Protein AF-A0A3D4DIK5-F1 (afdb_monomer_lite)

Radius of gyration: 25.38 Å; chains: 1; bounding box: 54×28×73 Å

Foldseek 3Di:
DVVVVVLVVLLVVLVVVLVVLCPVVPDDPLVVVLLVVLSVLLSVVLPDQLQPDDRDQDQPHDALSSLLSNLVSVLSVVLNVLLVVLVVLLVPDDLCVLPWQVQPQVVPNVVLVCSLVVSLVSLVVSLVVLVVSLDLVNQLVSLVPDDHPDPSVSSSVSSCSSCVRVSNNVSSVVSSVSSVVSSVSSNVLSVLSVVLSVLCSVVVVQWHDDPRDIDGNDPVSVVVSVVSSCVSVD

pLDDT: mean 88.65, std 13.49, range [33.06, 98.25]

Sequence (234 aa):
MKNKKSIIIMIIIIVLILAVISGIFMYNKFQQQELKQLTEEANKLLQQDLINDEIDNEIKTNKNYAIVEKTIKEYLTNIKNTYLEIEQLNSALDADKVFSASNVEDKAFKNVDNLIEEDKQKGKENLEKCKDMIKEENIIEAINAQKFSSNKEYYIEIYKTIMLSDLMKNQYEKIEQKVEKSKDKLYDNLTIISNTKKYLESNSKYWSTKDGKLFFQDINIMTGYYNLRNELDI

Secondary structure (DSSP, 8-state):
-HHHHHHHHHHHHHHHHHHHHHTTTTT-HHHHHHHHHHHHHHHHHHHS-TTTSPP-----S-HHHHHHHHHHHHHHHHHHHHHHHHHHHHHH--HHHHT-HHHHTTSS-HHHHHHHHHHHHHHHHHHHHHHHHTSHHHHHHHHHTS--SS-HHHHHHHHHHHHTSHHHHHHHHHHHHHHHHHHHHHHHHHHHHHHHHHHHHHTTTSEEEETTEEEESSHHHHHHHHHHHHGGG-

Structure (mmCIF, N/CA/C/O backbone):
data_AF-A0A3D4DIK5-F1
#
_entry.id   AF-A0A3D4DIK5-F1
#
loop_
_atom_site.group_PDB
_atom_site.id
_atom_site.type_symbol
_atom_site.label_atom_id
_atom_site.label_alt_id
_atom_site.label_comp_id
_atom_site.label_asym_id
_atom_site.label_entity_id
_atom_site.label_seq_id
_atom_site.pdbx_PDB_ins_code
_atom_site.Cartn_x
_atom_site.Cartn_y
_atom_site.Cartn_z
_atom_site.occupancy
_atom_site.B_iso_or_equiv
_atom_site.auth_seq_id
_atom_site.auth_comp_id
_atom_site.auth_asym_id
_atom_site.auth_atom_id
_atom_site.pdbx_PDB_model_num
ATOM 1 N N . MET A 1 1 ? 10.641 -15.031 22.351 1.00 35.50 1 MET A N 1
ATOM 2 C CA . MET A 1 1 ? 9.945 -15.195 23.657 1.00 35.50 1 MET A CA 1
ATOM 3 C C . MET A 1 1 ? 9.623 -13.885 24.385 1.00 35.50 1 MET A C 1
ATOM 5 O O . MET A 1 1 ? 8.606 -13.869 25.066 1.00 35.50 1 MET A O 1
ATOM 9 N N . LYS A 1 2 ? 10.411 -12.800 24.242 1.00 33.06 2 LYS A N 1
ATOM 10 C CA . LYS A 1 2 ? 10.110 -11.492 24.869 1.00 33.06 2 LYS A CA 1
ATOM 11 C C . LYS A 1 2 ? 8.778 -10.868 24.393 1.00 33.06 2 LYS A C 1
ATOM 13 O O . LYS A 1 2 ? 8.024 -10.380 25.223 1.00 33.06 2 LYS A O 1
ATOM 18 N N . ASN A 1 3 ? 8.414 -11.026 23.115 1.00 50.50 3 ASN A N 1
ATOM 19 C CA . ASN A 1 3 ? 7.191 -10.411 22.569 1.00 50.50 3 ASN A CA 1
ATOM 20 C C . ASN A 1 3 ? 5.884 -11.047 23.065 1.00 50.50 3 ASN A C 1
ATOM 22 O O . ASN A 1 3 ? 4.965 -10.321 23.412 1.00 50.50 3 ASN A O 1
ATOM 26 N N . LYS A 1 4 ? 5.789 -12.382 23.178 1.00 48.66 4 LYS A N 1
ATOM 27 C CA . LYS A 1 4 ? 4.529 -13.032 23.598 1.00 48.66 4 LYS A CA 1
ATOM 28 C C . LYS A 1 4 ? 4.109 -12.644 25.022 1.00 48.66 4 LYS A C 1
ATOM 30 O O . LYS A 1 4 ? 2.931 -12.420 25.258 1.00 48.66 4 LYS A O 1
ATOM 35 N N . LYS A 1 5 ? 5.060 -12.518 25.959 1.00 43.94 5 LYS A N 1
ATOM 36 C CA . LYS A 1 5 ? 4.762 -12.102 27.343 1.00 43.94 5 LYS A CA 1
ATOM 37 C C . LYS A 1 5 ? 4.382 -10.618 27.440 1.00 43.94 5 LYS A C 1
ATOM 39 O O . LYS A 1 5 ? 3.443 -10.310 28.161 1.00 43.94 5 LYS A O 1
ATOM 44 N N . SER A 1 6 ? 5.039 -9.731 26.684 1.00 48.56 6 SER A N 1
ATOM 45 C CA . SER A 1 6 ? 4.648 -8.311 26.604 1.00 48.56 6 SER A CA 1
ATOM 46 C C . SER A 1 6 ? 3.264 -8.123 25.985 1.00 48.56 6 SER A C 1
ATOM 48 O O . SER A 1 6 ? 2.462 -7.382 26.538 1.00 48.56 6 SER A O 1
ATOM 50 N N . ILE A 1 7 ? 2.954 -8.842 24.900 1.00 53.12 7 ILE A N 1
ATOM 51 C CA . ILE A 1 7 ? 1.633 -8.807 24.252 1.00 53.12 7 ILE A CA 1
ATOM 52 C C . ILE A 1 7 ? 0.542 -9.244 25.241 1.00 53.12 7 ILE A C 1
ATOM 54 O O . ILE A 1 7 ? -0.459 -8.554 25.388 1.00 53.12 7 ILE A O 1
ATOM 58 N N . ILE A 1 8 ? 0.756 -10.338 25.982 1.00 57.50 8 ILE A N 1
ATOM 59 C CA . ILE A 1 8 ? -0.207 -10.826 26.985 1.00 57.50 8 ILE A CA 1
ATOM 60 C C . ILE A 1 8 ? -0.429 -9.799 28.107 1.00 57.50 8 ILE A C 1
ATOM 62 O O . ILE A 1 8 ? -1.572 -9.538 28.471 1.00 57.50 8 ILE A O 1
ATOM 66 N N . ILE A 1 9 ? 0.636 -9.188 28.637 1.00 51.69 9 ILE A N 1
ATOM 67 C CA . ILE A 1 9 ? 0.533 -8.168 29.697 1.00 51.69 9 ILE A CA 1
ATOM 68 C C . ILE A 1 9 ? -0.227 -6.933 29.201 1.00 51.69 9 ILE A C 1
ATOM 70 O O . ILE A 1 9 ? -1.029 -6.366 29.936 1.00 51.69 9 ILE A O 1
ATOM 74 N N . MET A 1 10 ? -0.034 -6.541 27.944 1.00 57.88 10 MET A N 1
ATOM 75 C CA . MET A 1 10 ? -0.694 -5.366 27.384 1.00 57.88 10 MET A CA 1
ATOM 76 C C . MET A 1 10 ? -2.164 -5.605 27.025 1.00 57.88 10 MET A C 1
ATOM 78 O O . MET A 1 10 ? -2.993 -4.724 27.235 1.00 57.88 10 MET A O 1
ATOM 82 N N . ILE A 1 11 ? -2.514 -6.816 26.579 1.00 62.41 11 ILE A N 1
ATOM 83 C CA . ILE A 1 11 ? -3.914 -7.244 26.427 1.00 62.41 11 ILE A CA 1
ATOM 84 C C . ILE A 1 11 ? -4.629 -7.185 27.781 1.00 62.41 11 ILE A C 1
ATOM 86 O O . ILE A 1 11 ? -5.746 -6.682 27.863 1.00 62.41 11 ILE A O 1
ATOM 90 N N . ILE A 1 12 ? -3.975 -7.635 28.857 1.00 63.00 12 ILE A N 1
ATOM 91 C CA . ILE A 1 12 ? -4.517 -7.537 30.221 1.00 63.00 12 ILE A CA 1
ATOM 92 C C . ILE A 1 12 ? -4.769 -6.071 30.606 1.00 63.00 12 ILE A C 1
ATOM 94 O O . ILE A 1 12 ? -5.788 -5.778 31.225 1.00 63.00 12 ILE A O 1
ATOM 98 N N . ILE A 1 13 ? -3.895 -5.144 30.200 1.00 62.06 13 ILE A N 1
ATOM 99 C CA . ILE A 1 13 ? -4.069 -3.705 30.446 1.00 62.06 13 ILE A CA 1
ATOM 100 C C . ILE A 1 13 ? -5.264 -3.144 29.665 1.00 62.06 13 ILE A C 1
ATOM 102 O O . ILE A 1 13 ? -6.086 -2.457 30.260 1.00 62.06 13 ILE A O 1
ATOM 106 N N . ILE A 1 14 ? -5.425 -3.477 28.381 1.00 66.00 14 ILE A N 1
ATOM 107 C CA . ILE A 1 14 ? -6.598 -3.054 27.590 1.00 66.00 14 ILE A CA 1
ATOM 108 C C . ILE A 1 14 ? -7.889 -3.589 28.221 1.00 66.00 14 ILE A C 1
ATOM 110 O O . ILE A 1 14 ? -8.842 -2.838 28.409 1.00 66.00 14 ILE A O 1
ATOM 114 N N . VAL A 1 15 ? -7.905 -4.860 28.630 1.00 64.25 15 VAL A N 1
ATOM 115 C CA . VAL A 1 15 ? -9.047 -5.467 29.330 1.00 64.25 15 VAL A CA 1
ATOM 116 C C . VAL A 1 15 ? -9.328 -4.765 30.665 1.00 64.25 15 VAL A C 1
ATOM 118 O O . VAL A 1 15 ? -10.490 -4.546 30.997 1.00 64.25 15 VAL A O 1
ATOM 121 N N . LEU A 1 16 ? -8.296 -4.363 31.416 1.00 61.00 16 LEU A N 1
ATOM 122 C CA . LEU A 1 16 ? -8.440 -3.599 32.661 1.00 61.00 16 LEU A CA 1
ATOM 123 C C . LEU A 1 16 ? -8.980 -2.181 32.421 1.00 61.00 16 LEU A C 1
ATOM 125 O O . LEU A 1 16 ? -9.853 -1.740 33.162 1.00 61.00 16 LEU A O 1
ATOM 129 N N . ILE A 1 17 ? -8.519 -1.484 31.379 1.00 65.00 17 ILE A N 1
ATOM 130 C CA . ILE A 1 17 ? -9.018 -0.151 31.001 1.00 65.00 17 ILE A CA 1
ATOM 131 C C . ILE A 1 17 ? -10.490 -0.246 30.582 1.00 65.00 17 ILE A C 1
ATOM 133 O O . ILE A 1 17 ? -11.326 0.502 31.086 1.00 65.00 17 ILE A O 1
ATOM 137 N N . LEU A 1 18 ? -10.839 -1.231 29.750 1.00 62.50 18 LEU A N 1
ATOM 138 C CA . LEU A 1 18 ? -12.225 -1.504 29.368 1.00 62.50 18 LEU A CA 1
ATOM 139 C C . LEU A 1 18 ? -13.087 -1.887 30.584 1.00 62.50 18 LEU A C 1
ATOM 141 O O . LEU A 1 18 ? -14.243 -1.470 30.664 1.00 62.50 18 LEU A O 1
ATOM 145 N N . ALA A 1 19 ? -12.529 -2.602 31.568 1.00 60.41 19 ALA A N 1
ATOM 146 C CA . ALA A 1 19 ? -13.211 -2.913 32.823 1.00 60.41 19 ALA A CA 1
ATOM 147 C C . ALA A 1 19 ? -13.489 -1.654 33.669 1.00 60.41 19 ALA A C 1
ATOM 149 O O . ALA A 1 19 ? -14.589 -1.520 34.206 1.00 60.41 19 ALA A O 1
ATOM 150 N N . VAL A 1 20 ? -12.556 -0.698 33.734 1.00 58.97 20 VAL A N 1
ATOM 151 C CA . VAL A 1 20 ? -12.741 0.588 34.436 1.00 58.97 20 VAL A CA 1
ATOM 152 C C . VAL A 1 20 ? -13.784 1.464 33.733 1.00 58.97 20 VAL A C 1
ATOM 154 O O . VAL A 1 20 ? -14.692 1.963 34.398 1.00 58.97 20 VAL A O 1
ATOM 157 N N . ILE A 1 21 ? -13.739 1.572 32.399 1.00 59.28 21 ILE A N 1
ATOM 158 C CA . ILE A 1 21 ? -14.765 2.273 31.600 1.00 59.28 21 ILE A CA 1
ATOM 159 C C . ILE A 1 21 ? -16.143 1.605 31.798 1.00 59.28 21 ILE A C 1
ATOM 161 O O . ILE A 1 21 ? -17.170 2.277 31.901 1.00 59.28 21 ILE A O 1
ATOM 165 N N . SER A 1 22 ? -16.178 0.273 31.928 1.00 52.12 22 SER A N 1
ATOM 166 C CA . SER A 1 22 ? -17.408 -0.488 32.178 1.00 52.12 22 SER A CA 1
ATOM 167 C C . SER A 1 22 ? -17.942 -0.392 33.614 1.00 52.12 22 SER A C 1
ATOM 169 O O . SER A 1 22 ? -19.122 -0.673 33.824 1.00 52.12 22 SER A O 1
ATOM 171 N N . GLY A 1 23 ? -17.134 0.042 34.592 1.00 52.38 23 GLY A N 1
ATOM 172 C CA . GLY A 1 23 ? -17.513 0.142 36.010 1.00 52.38 23 GLY A CA 1
ATOM 173 C C . GLY A 1 23 ? -18.690 1.085 36.283 1.00 52.38 23 GLY A C 1
ATOM 174 O O . GLY A 1 23 ? -19.400 0.913 37.269 1.00 52.38 23 GLY A O 1
ATOM 175 N N . ILE A 1 24 ? -18.957 2.023 35.370 1.00 54.19 24 ILE A N 1
ATOM 176 C CA . ILE A 1 24 ? -20.097 2.952 35.433 1.00 54.19 24 ILE A CA 1
ATOM 177 C C . ILE A 1 24 ? -21.362 2.358 34.768 1.00 54.19 24 ILE A C 1
ATOM 179 O O . ILE A 1 24 ? -22.476 2.760 35.092 1.00 54.19 24 ILE A O 1
ATOM 183 N N . PHE A 1 25 ? -21.227 1.362 33.880 1.00 52.75 25 PHE A N 1
ATOM 184 C CA . PHE A 1 25 ? -22.320 0.801 33.059 1.00 52.75 25 PHE A CA 1
ATOM 185 C C . PHE A 1 25 ? -22.724 -0.641 33.429 1.00 52.75 25 PHE A C 1
ATOM 187 O O . PHE A 1 25 ? -23.558 -1.265 32.761 1.00 52.75 25 PHE A O 1
ATOM 194 N N . MET A 1 26 ? -22.127 -1.187 34.492 1.00 51.00 26 MET A N 1
ATOM 195 C CA . MET A 1 26 ? -22.170 -2.602 34.860 1.00 51.00 26 MET A CA 1
ATOM 196 C C . MET A 1 26 ? -23.505 -3.019 35.511 1.00 51.00 26 MET A C 1
ATOM 198 O O . MET A 1 26 ? -23.559 -3.343 36.692 1.00 51.00 26 MET A O 1
ATOM 202 N N . TYR A 1 27 ? -24.596 -3.037 34.739 1.00 55.41 27 TYR A N 1
ATOM 203 C CA . TYR A 1 27 ? -25.872 -3.628 35.183 1.00 55.41 27 TYR A CA 1
ATOM 204 C C . TYR A 1 27 ? -26.526 -4.589 34.173 1.00 55.41 27 TYR A C 1
ATOM 206 O O . TYR A 1 27 ? -27.503 -5.249 34.518 1.00 55.41 27 TYR A O 1
ATOM 214 N N . ASN A 1 28 ? -26.013 -4.723 32.937 1.00 68.25 28 ASN A N 1
ATOM 215 C CA . ASN A 1 28 ? -26.664 -5.535 31.898 1.00 68.25 28 ASN A CA 1
ATOM 216 C C . ASN A 1 28 ? -25.726 -6.574 31.248 1.00 68.25 28 ASN A C 1
ATOM 218 O O . ASN A 1 28 ? -24.744 -6.221 30.595 1.00 68.25 28 ASN A O 1
ATOM 222 N N . LYS A 1 29 ? -26.089 -7.860 31.366 1.00 78.31 29 LYS A N 1
ATOM 223 C CA . LYS A 1 29 ? -25.385 -9.028 30.800 1.00 78.31 29 LYS A CA 1
ATOM 224 C C . LYS A 1 29 ? -25.116 -8.908 29.293 1.00 78.31 29 LYS A C 1
ATOM 226 O O . LYS A 1 29 ? -24.071 -9.351 28.831 1.00 78.31 29 LYS A O 1
ATOM 231 N N . PHE A 1 30 ? -26.023 -8.274 28.544 1.00 81.94 30 PHE A N 1
ATOM 232 C CA . PHE A 1 30 ? -25.852 -8.044 27.104 1.00 81.94 30 PHE A CA 1
ATOM 233 C C . PHE A 1 30 ? -24.616 -7.183 26.802 1.00 81.94 30 PHE A C 1
ATOM 235 O O . PHE A 1 30 ? -23.798 -7.547 25.968 1.00 81.94 30 PHE A O 1
ATOM 242 N N . GLN A 1 31 ? -24.441 -6.073 27.526 1.00 79.69 31 GLN A N 1
ATOM 243 C CA . GLN A 1 31 ? -23.324 -5.143 27.308 1.00 79.69 31 GLN A CA 1
ATOM 244 C C . GLN A 1 31 ? -21.970 -5.822 27.556 1.00 79.69 31 GLN A C 1
ATOM 246 O O . GLN A 1 31 ? -21.024 -5.616 26.806 1.00 79.69 31 GLN A O 1
ATOM 251 N N . GLN A 1 32 ? -21.894 -6.691 28.567 1.00 79.31 32 GLN A N 1
ATOM 252 C CA . GLN A 1 32 ? -20.681 -7.457 28.858 1.00 79.31 32 GLN A CA 1
ATOM 253 C C . GLN A 1 32 ? -20.337 -8.459 27.751 1.00 79.31 32 GLN A C 1
ATOM 255 O O . GLN A 1 32 ? -19.164 -8.629 27.427 1.00 79.31 32 GLN A O 1
ATOM 260 N N . GLN A 1 33 ? -21.343 -9.129 27.180 1.00 87.25 33 GLN A N 1
ATOM 261 C CA . GLN A 1 33 ? -21.132 -10.082 26.088 1.00 87.25 33 GLN A CA 1
ATOM 262 C C . GLN A 1 33 ? -20.628 -9.380 24.825 1.00 87.25 33 GLN A C 1
ATOM 264 O O . GLN A 1 33 ? -19.630 -9.814 24.260 1.00 87.25 33 GLN A O 1
ATOM 269 N N . GLU A 1 34 ? -21.254 -8.266 24.444 1.00 90.94 34 GLU A N 1
ATOM 270 C CA . GLU A 1 34 ? -20.848 -7.477 23.275 1.00 90.94 34 GLU A CA 1
ATOM 271 C C . GLU A 1 34 ? -19.442 -6.885 23.432 1.00 90.94 34 GLU A C 1
ATOM 273 O O . GLU A 1 34 ? -18.624 -6.977 22.520 1.00 90.94 34 GLU A O 1
ATOM 278 N N . LEU A 1 35 ? -19.110 -6.348 24.613 1.00 86.12 35 LEU A N 1
ATOM 279 C CA . LEU A 1 35 ? -17.769 -5.832 24.889 1.00 86.12 35 LEU A CA 1
ATOM 280 C C . LEU A 1 35 ? -16.708 -6.937 24.822 1.00 86.12 35 LEU A C 1
ATOM 282 O O . LEU A 1 35 ? -15.628 -6.731 24.264 1.00 86.12 35 LEU A O 1
ATOM 286 N N . LYS A 1 36 ? -17.006 -8.118 25.377 1.00 86.50 36 LYS A N 1
ATOM 287 C CA . LYS A 1 36 ? -16.113 -9.278 25.296 1.00 86.50 36 LYS A CA 1
ATOM 288 C C . LYS A 1 36 ? -15.882 -9.680 23.839 1.00 86.50 36 LYS A C 1
ATOM 290 O O . LYS A 1 36 ? -14.736 -9.877 23.449 1.00 86.50 36 LYS A O 1
ATOM 295 N N . GLN A 1 37 ? -16.945 -9.755 23.046 1.00 92.75 37 GLN A N 1
ATOM 296 C CA . GLN A 1 37 ? -16.863 -10.130 21.639 1.00 92.75 37 GLN A CA 1
ATOM 297 C C . GLN A 1 37 ? -16.082 -9.098 20.814 1.00 92.75 37 GLN A C 1
ATOM 299 O O . GLN A 1 37 ? -15.184 -9.476 20.067 1.00 92.75 37 GLN A O 1
ATOM 304 N N . LEU A 1 38 ? -16.323 -7.800 21.027 1.00 92.81 38 LEU A N 1
ATOM 305 C CA . LEU A 1 38 ? -15.531 -6.731 20.411 1.00 92.81 38 LEU A CA 1
ATOM 306 C C . LEU A 1 38 ? -14.047 -6.845 20.778 1.00 92.81 38 LEU A C 1
ATOM 308 O O . LEU A 1 38 ? -13.177 -6.665 19.933 1.00 92.81 38 LEU A O 1
ATOM 312 N N . THR A 1 39 ? -13.755 -7.156 22.041 1.00 87.25 39 THR A N 1
ATOM 313 C CA . THR A 1 39 ? -12.380 -7.329 22.524 1.00 87.25 39 THR A CA 1
ATOM 314 C C . THR A 1 39 ? -11.705 -8.536 21.870 1.00 87.25 39 THR A C 1
ATOM 316 O O . THR A 1 39 ? -10.524 -8.474 21.537 1.00 87.25 39 THR A O 1
ATOM 319 N N . GLU A 1 40 ? -12.428 -9.639 21.667 1.00 90.44 40 GLU A N 1
ATOM 320 C CA . GLU A 1 40 ? -11.922 -10.815 20.951 1.00 90.44 40 GLU A CA 1
ATOM 321 C C . GLU A 1 40 ? -11.605 -10.489 19.487 1.00 90.44 40 GLU A C 1
ATOM 323 O O . GLU A 1 40 ? -10.511 -10.816 19.026 1.00 90.44 40 GLU A O 1
ATOM 328 N N . GLU A 1 41 ? -12.497 -9.784 18.786 1.00 93.69 41 GLU A N 1
ATOM 329 C CA . GLU A 1 41 ? -12.260 -9.333 17.408 1.00 93.69 41 GLU A CA 1
ATOM 330 C C . GLU A 1 41 ? -11.076 -8.360 17.324 1.00 93.69 41 GLU A C 1
ATOM 332 O O . GLU A 1 41 ? -10.157 -8.571 16.535 1.00 93.69 41 GLU A O 1
ATOM 337 N N . ALA A 1 42 ? -11.018 -7.355 18.200 1.00 92.19 42 ALA A N 1
ATOM 338 C CA . ALA A 1 42 ? -9.897 -6.422 18.266 1.00 92.19 42 ALA A CA 1
ATOM 339 C C . ALA A 1 42 ? -8.562 -7.137 18.532 1.00 92.19 42 ALA A C 1
ATOM 341 O O . ALA A 1 42 ? -7.553 -6.827 17.904 1.00 92.19 42 ALA A O 1
ATOM 342 N N . ASN A 1 43 ? -8.545 -8.138 19.416 1.00 86.69 43 ASN A N 1
ATOM 343 C CA . ASN A 1 43 ? -7.337 -8.911 19.700 1.00 86.69 43 ASN A CA 1
ATOM 344 C C . ASN A 1 43 ? -6.854 -9.729 18.499 1.00 86.69 43 ASN A C 1
ATOM 346 O O . ASN A 1 43 ? -5.642 -9.854 18.324 1.00 86.69 43 ASN A O 1
ATOM 350 N N . LYS A 1 44 ? -7.761 -10.266 17.672 1.00 91.88 44 LYS A N 1
ATOM 351 C CA . LYS A 1 44 ? -7.377 -10.914 16.407 1.00 91.88 44 LYS A CA 1
ATOM 352 C C . LYS A 1 44 ? -6.687 -9.905 15.490 1.00 91.88 44 LYS A C 1
ATOM 354 O O . LYS A 1 44 ? -5.581 -10.172 15.029 1.00 91.88 44 LYS A O 1
ATOM 359 N N . LEU A 1 45 ? -7.279 -8.718 15.330 1.00 92.12 45 LEU A N 1
ATOM 360 C CA . LEU A 1 45 ? -6.722 -7.648 14.494 1.00 92.12 45 LEU A CA 1
ATOM 361 C C . LEU A 1 45 ? -5.354 -7.151 14.993 1.00 92.12 45 LEU A C 1
ATOM 363 O O . LEU A 1 45 ? -4.473 -6.857 14.195 1.00 92.12 45 LEU A O 1
ATOM 367 N N . LEU A 1 46 ? -5.141 -7.080 16.308 1.00 87.81 46 LEU A N 1
ATOM 368 C CA . LEU A 1 46 ? -3.856 -6.667 16.887 1.00 87.81 46 LEU A CA 1
ATOM 369 C C . LEU A 1 46 ? -2.743 -7.709 16.684 1.00 87.81 46 LEU A C 1
ATOM 371 O O . LEU A 1 46 ? -1.562 -7.354 16.656 1.00 87.81 46 LEU A O 1
ATOM 375 N N . GLN A 1 47 ? -3.107 -8.991 16.595 1.00 86.25 47 GLN A N 1
ATOM 376 C CA . GLN A 1 47 ? -2.166 -10.110 16.485 1.00 86.25 47 GLN A CA 1
ATOM 377 C C . GLN A 1 47 ? -1.863 -10.519 15.043 1.00 86.25 47 GLN A C 1
ATOM 379 O O . GLN A 1 47 ? -0.820 -11.136 14.819 1.00 86.25 47 GLN A O 1
ATOM 384 N N . GLN A 1 48 ? -2.749 -10.201 14.099 1.00 89.69 48 GLN A N 1
ATOM 385 C CA . GLN A 1 48 ? -2.567 -10.527 12.687 1.00 89.69 48 GLN A CA 1
ATOM 386 C C . GLN A 1 48 ? -1.458 -9.686 12.042 1.00 89.69 48 GLN A C 1
ATOM 388 O O . GLN A 1 48 ? -1.086 -8.608 12.528 1.00 89.69 48 GLN A O 1
ATOM 393 N N . ASP A 1 49 ? -0.932 -10.178 10.926 1.00 89.31 49 ASP A N 1
ATOM 394 C CA . ASP A 1 49 ? -0.098 -9.388 10.034 1.00 89.31 49 ASP A CA 1
ATOM 395 C C . ASP A 1 49 ? -1.012 -8.586 9.101 1.00 89.31 49 ASP A C 1
ATOM 397 O O . ASP A 1 49 ? -1.465 -9.092 8.080 1.00 89.31 49 ASP A O 1
ATOM 401 N N . LEU A 1 50 ? -1.298 -7.324 9.449 1.00 88.62 50 LEU A N 1
ATOM 402 C CA . LEU A 1 50 ? -2.229 -6.473 8.689 1.00 88.62 50 LEU A CA 1
ATOM 403 C C . LEU A 1 50 ? -1.868 -6.319 7.206 1.00 88.62 50 LEU A C 1
ATOM 405 O O . LEU A 1 50 ? -2.736 -5.987 6.401 1.00 88.62 50 LEU A O 1
ATOM 409 N N . ILE A 1 51 ? -0.605 -6.539 6.838 1.00 86.19 51 ILE A N 1
ATOM 410 C CA . ILE A 1 51 ? -0.151 -6.441 5.453 1.00 86.19 51 ILE A CA 1
ATOM 411 C C . ILE A 1 51 ? -0.508 -7.706 4.672 1.00 86.19 51 ILE A C 1
ATOM 413 O O . ILE A 1 51 ? -1.042 -7.617 3.567 1.00 86.19 51 ILE A O 1
ATOM 417 N N . ASN A 1 52 ? -0.227 -8.875 5.244 1.00 87.19 52 ASN A N 1
ATOM 418 C CA . ASN A 1 52 ? -0.315 -10.146 4.525 1.00 87.19 52 ASN A CA 1
ATOM 419 C C . ASN A 1 52 ? -1.649 -10.870 4.741 1.00 87.19 52 ASN A C 1
ATOM 421 O O . ASN A 1 52 ? -2.143 -11.525 3.826 1.00 87.19 52 ASN A O 1
ATOM 425 N N . ASP A 1 53 ? -2.260 -10.716 5.913 1.00 91.38 53 ASP A N 1
ATOM 426 C CA . ASP A 1 53 ? -3.476 -11.431 6.289 1.00 91.38 53 ASP A CA 1
ATOM 427 C C . ASP A 1 53 ? -4.727 -10.679 5.815 1.00 91.38 53 ASP A C 1
ATOM 429 O O . ASP A 1 53 ? -4.786 -9.444 5.817 1.00 91.38 53 ASP A O 1
ATOM 433 N N . GLU A 1 54 ? -5.753 -11.411 5.383 1.00 90.25 54 GLU A N 1
ATOM 434 C CA . GLU A 1 54 ? -7.060 -10.834 5.062 1.00 90.25 54 GLU A CA 1
ATOM 435 C C . GLU A 1 54 ? -7.782 -10.397 6.344 1.00 90.25 54 GLU A C 1
ATOM 437 O O . GLU A 1 54 ? -7.849 -11.141 7.321 1.00 90.25 54 GLU A O 1
ATOM 442 N N . ILE A 1 55 ? -8.336 -9.182 6.335 1.00 92.50 55 ILE A N 1
ATOM 443 C CA . ILE A 1 55 ? -9.160 -8.686 7.437 1.00 92.50 55 ILE A CA 1
ATOM 444 C C . ILE A 1 55 ? -10.573 -9.240 7.244 1.00 92.50 55 ILE A C 1
ATOM 446 O O . ILE A 1 55 ? -11.231 -8.917 6.256 1.00 92.50 55 ILE A O 1
ATOM 450 N N . ASP A 1 56 ? -11.043 -10.056 8.191 1.00 92.19 56 ASP A N 1
ATOM 451 C CA . ASP A 1 56 ? -12.429 -10.538 8.202 1.00 92.19 56 ASP A CA 1
ATOM 452 C C . ASP A 1 56 ? -13.398 -9.351 8.301 1.00 92.19 56 ASP A C 1
ATOM 454 O O . ASP A 1 56 ? -13.425 -8.635 9.305 1.00 92.19 56 ASP A O 1
ATOM 458 N N . ASN A 1 57 ? -14.203 -9.159 7.257 1.00 90.00 57 ASN A N 1
ATOM 459 C CA . ASN A 1 57 ? -15.168 -8.068 7.150 1.00 90.00 57 ASN A CA 1
ATOM 460 C C . ASN A 1 57 ? -16.523 -8.384 7.801 1.00 90.00 57 ASN A C 1
ATOM 462 O O . ASN A 1 57 ? -17.386 -7.507 7.872 1.00 90.00 57 ASN A O 1
ATOM 466 N N . GLU A 1 58 ? -16.747 -9.613 8.272 1.00 96.12 58 GLU A N 1
ATOM 467 C CA . GLU A 1 58 ? -17.982 -9.957 8.969 1.00 96.12 58 GLU A CA 1
ATOM 468 C C . GLU A 1 58 ? -18.041 -9.244 10.327 1.00 96.12 58 GLU A C 1
ATOM 470 O O . GLU A 1 58 ? -17.109 -9.329 11.126 1.00 96.12 58 GLU A O 1
ATOM 475 N N . ILE A 1 59 ? -19.148 -8.548 10.603 1.00 97.69 59 ILE A N 1
ATOM 476 C CA . ILE A 1 59 ? -19.361 -7.849 11.875 1.00 97.69 59 ILE A CA 1
ATOM 477 C C . ILE A 1 59 ? -20.004 -8.806 12.872 1.00 97.69 59 ILE A C 1
ATOM 479 O O . ILE A 1 59 ? -21.114 -9.291 12.652 1.00 97.69 59 ILE A O 1
ATOM 483 N N . LYS A 1 60 ? -19.292 -9.089 13.962 1.00 96.50 60 LYS A N 1
ATOM 484 C CA . LYS A 1 60 ? -19.677 -10.110 14.943 1.00 96.50 60 LYS A CA 1
ATOM 485 C C . LYS A 1 60 ? -20.505 -9.538 16.095 1.00 96.50 60 LYS A C 1
ATOM 487 O O . LYS A 1 60 ? -21.291 -10.266 16.699 1.00 96.50 60 LYS A O 1
ATOM 492 N N . THR A 1 61 ? -20.327 -8.259 16.400 1.00 95.06 61 THR A N 1
ATOM 493 C CA . THR A 1 61 ? -21.037 -7.536 17.463 1.00 95.06 61 THR A CA 1
ATOM 494 C C . THR A 1 61 ? -22.332 -6.888 16.968 1.00 95.06 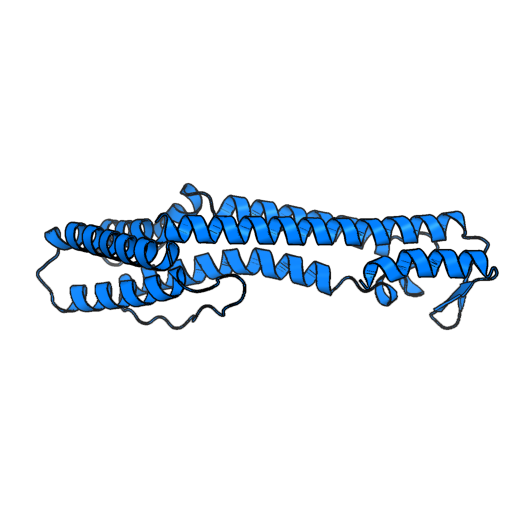61 THR A C 1
ATOM 496 O O . THR A 1 61 ? -22.626 -6.837 15.774 1.00 95.06 61 THR A O 1
ATOM 499 N N . ASN A 1 62 ? -23.139 -6.374 17.897 1.00 94.44 62 ASN A N 1
ATOM 500 C CA . ASN A 1 62 ? -24.458 -5.805 17.644 1.00 94.44 62 ASN A CA 1
ATOM 501 C C . ASN A 1 62 ? -24.576 -4.347 18.118 1.00 94.44 62 ASN A C 1
ATOM 503 O O . ASN A 1 62 ? -23.846 -3.857 18.985 1.00 94.44 62 ASN A O 1
ATOM 507 N N . LYS A 1 63 ? -25.593 -3.647 17.597 1.00 94.38 63 LYS A N 1
ATOM 508 C CA . LYS A 1 63 ? -25.941 -2.261 17.970 1.00 94.38 63 LYS A CA 1
ATOM 509 C C . LYS A 1 63 ? -24.729 -1.322 17.840 1.00 94.38 63 LYS A C 1
ATOM 511 O O . LYS A 1 63 ? -24.034 -1.344 16.835 1.00 94.38 63 LYS A O 1
ATOM 516 N N . ASN A 1 64 ? -24.474 -0.485 18.842 1.00 95.12 64 ASN A N 1
ATOM 517 C CA . ASN A 1 64 ? -23.383 0.483 18.815 1.00 95.12 64 ASN A CA 1
ATOM 518 C C . ASN A 1 64 ? -21.988 -0.171 18.881 1.00 95.12 64 ASN A C 1
ATOM 520 O O . ASN A 1 64 ? -21.036 0.449 18.419 1.00 95.12 64 ASN A O 1
ATOM 524 N N . TYR A 1 65 ? -21.851 -1.414 19.368 1.00 94.56 65 TYR A N 1
ATOM 525 C CA . TYR A 1 65 ? -20.582 -2.153 19.270 1.00 94.56 65 TYR A CA 1
ATOM 526 C C . TYR A 1 65 ? -20.271 -2.539 17.823 1.00 94.56 65 TYR A C 1
ATOM 528 O O . TYR A 1 65 ? -19.129 -2.387 17.405 1.00 94.56 65 TYR A O 1
ATOM 536 N N . ALA A 1 66 ? -21.294 -2.902 17.039 1.00 97.38 66 ALA A N 1
ATOM 537 C CA . ALA A 1 66 ? -21.152 -3.180 15.607 1.00 97.38 66 ALA A CA 1
ATOM 538 C C . ALA A 1 66 ? -20.586 -1.976 14.845 1.00 97.38 66 ALA A C 1
ATOM 540 O O . ALA A 1 66 ? -19.783 -2.134 13.932 1.00 97.38 66 ALA A O 1
ATOM 541 N N . ILE A 1 67 ? -20.977 -0.762 15.246 1.00 98.12 67 ILE A N 1
ATOM 542 C CA . ILE A 1 67 ? -20.451 0.484 14.676 1.00 98.12 67 ILE A CA 1
ATOM 543 C C . ILE A 1 67 ? -18.959 0.620 14.991 1.00 98.12 67 ILE A C 1
ATOM 545 O O . ILE A 1 67 ? -18.179 0.929 14.094 1.00 98.12 67 ILE A O 1
ATOM 549 N N . VAL A 1 68 ? -18.551 0.357 16.237 1.00 97.81 68 VAL A N 1
ATOM 550 C CA . VAL A 1 68 ? -17.137 0.395 16.641 1.00 97.81 68 VAL A CA 1
ATOM 551 C C . VAL A 1 68 ? -16.324 -0.653 15.880 1.00 97.81 68 VAL A C 1
ATOM 553 O O . VAL A 1 68 ? -15.320 -0.302 15.268 1.00 97.81 68 VAL A O 1
ATOM 556 N N . GLU A 1 69 ? -16.773 -1.910 15.865 1.00 98.06 69 GLU A N 1
ATOM 557 C CA . GLU A 1 69 ? -16.099 -3.009 15.163 1.00 98.06 69 GLU A CA 1
ATOM 558 C C . GLU A 1 69 ? -15.934 -2.707 13.673 1.00 98.06 69 GLU A C 1
ATOM 560 O O . GLU A 1 69 ? -14.832 -2.812 13.133 1.00 98.06 69 GLU A O 1
ATOM 565 N N . LYS A 1 70 ? -17.020 -2.272 13.025 1.00 98.12 70 LYS A N 1
ATOM 566 C CA . LYS A 1 70 ? -17.021 -1.893 11.615 1.00 98.12 70 LYS A CA 1
ATOM 567 C C . LYS A 1 70 ? -16.035 -0.763 11.346 1.00 98.12 70 LYS A C 1
ATOM 569 O O . LYS A 1 70 ? -15.234 -0.876 10.426 1.00 98.12 70 LYS A O 1
ATOM 574 N N . THR A 1 71 ? -16.051 0.283 12.172 1.00 98.25 71 THR A N 1
ATOM 575 C CA . THR A 1 71 ? -15.145 1.428 12.007 1.00 98.25 71 THR A CA 1
ATOM 576 C C . THR A 1 71 ? -13.687 0.987 12.118 1.00 98.25 71 THR A C 1
ATOM 578 O O . THR A 1 71 ? -12.879 1.383 11.290 1.00 98.25 71 THR A O 1
ATOM 581 N N . ILE A 1 72 ? -13.348 0.121 13.082 1.00 97.75 72 ILE A N 1
ATOM 582 C CA . IL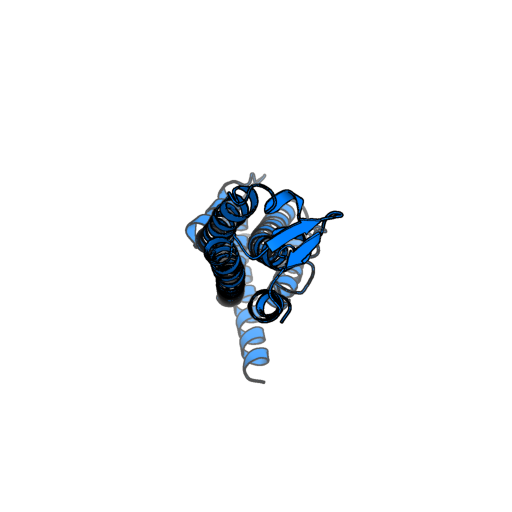E A 1 72 ? -11.993 -0.440 13.219 1.00 97.75 72 ILE A CA 1
ATOM 583 C C . ILE A 1 72 ? -11.601 -1.211 11.951 1.00 97.75 72 ILE A C 1
ATOM 585 O O . ILE A 1 72 ? -10.556 -0.937 11.362 1.00 97.75 72 ILE A O 1
ATOM 589 N N . LYS A 1 73 ? -12.437 -2.163 11.518 1.00 97.56 73 LYS A N 1
ATOM 590 C CA . LYS A 1 73 ? -12.154 -3.033 10.364 1.00 97.56 73 LYS A CA 1
ATOM 591 C C . LYS A 1 73 ? -12.005 -2.235 9.068 1.00 97.56 73 LYS A C 1
ATOM 593 O O . LYS A 1 73 ? -11.032 -2.433 8.340 1.00 97.56 73 LYS A O 1
ATOM 598 N N . GLU A 1 74 ? -12.910 -1.295 8.808 1.00 97.19 74 GLU A N 1
ATOM 599 C CA . GLU A 1 74 ? -12.849 -0.418 7.634 1.00 97.19 74 GLU A CA 1
ATOM 600 C C . GLU A 1 74 ? -11.608 0.479 7.667 1.00 97.19 74 GLU A C 1
ATOM 602 O O . GLU A 1 74 ? -10.922 0.611 6.654 1.00 97.19 74 GLU A O 1
ATOM 607 N N . TYR A 1 75 ? -11.266 1.050 8.826 1.00 97.00 75 TYR A N 1
ATOM 608 C CA . TYR A 1 75 ? -10.100 1.924 8.947 1.00 97.00 75 TYR A CA 1
ATOM 609 C C . TYR A 1 75 ? -8.792 1.180 8.664 1.00 97.00 75 TYR A C 1
ATOM 611 O O . TYR A 1 75 ? -7.987 1.627 7.847 1.00 97.00 75 TYR A O 1
ATOM 619 N N . LEU A 1 76 ? -8.605 0.006 9.277 1.00 95.81 76 LEU A N 1
ATOM 620 C CA . LEU A 1 76 ? -7.423 -0.830 9.046 1.00 95.81 76 LEU A CA 1
ATOM 621 C C . LEU A 1 76 ? -7.347 -1.326 7.597 1.00 95.81 76 LEU A C 1
ATOM 623 O O . LEU A 1 76 ? -6.264 -1.344 7.014 1.00 95.81 76 LEU A O 1
ATOM 627 N N . THR A 1 77 ? -8.488 -1.672 6.995 1.00 94.94 77 THR A N 1
ATOM 628 C CA . THR A 1 77 ? -8.561 -2.067 5.580 1.00 94.94 77 THR A CA 1
ATOM 629 C C . THR A 1 77 ? -8.140 -0.924 4.665 1.00 94.94 77 THR A C 1
ATOM 631 O O . THR A 1 77 ? -7.352 -1.127 3.746 1.00 94.94 77 THR A O 1
ATOM 634 N N . ASN A 1 78 ? -8.597 0.298 4.937 1.00 94.62 78 ASN A N 1
ATOM 635 C CA . ASN A 1 78 ? -8.224 1.462 4.142 1.00 94.62 78 ASN A CA 1
ATOM 636 C C . ASN A 1 78 ? -6.723 1.766 4.240 1.00 94.62 78 ASN A C 1
ATOM 638 O O . ASN A 1 78 ? -6.108 2.063 3.218 1.00 94.62 78 ASN A O 1
ATOM 642 N N . ILE A 1 79 ? -6.118 1.632 5.428 1.00 93.69 79 ILE A N 1
ATOM 643 C CA . ILE A 1 79 ? -4.663 1.774 5.587 1.00 93.69 79 ILE A CA 1
ATOM 644 C C . ILE A 1 79 ? -3.952 0.689 4.770 1.00 93.69 79 ILE A C 1
ATOM 646 O O . ILE A 1 79 ? -3.072 1.004 3.970 1.00 93.69 79 ILE A O 1
ATOM 650 N N . LYS A 1 80 ? -4.365 -0.579 4.906 1.00 93.31 80 LYS A N 1
ATOM 651 C CA . LYS A 1 80 ? -3.798 -1.702 4.143 1.00 93.31 80 LYS A CA 1
ATOM 652 C C . LYS A 1 80 ? -3.873 -1.463 2.631 1.00 93.31 80 LYS A C 1
ATOM 654 O O . LYS A 1 80 ? -2.911 -1.738 1.918 1.00 93.31 80 LYS A O 1
ATOM 659 N N . ASN A 1 81 ? -4.986 -0.924 2.141 1.00 92.50 81 ASN A N 1
ATOM 660 C CA . ASN A 1 81 ? -5.178 -0.668 0.717 1.00 92.50 81 ASN A CA 1
ATOM 661 C C . ASN A 1 81 ? -4.166 0.340 0.157 1.00 92.50 81 ASN A C 1
ATOM 663 O O . ASN A 1 81 ? -3.718 0.149 -0.967 1.00 92.50 81 ASN A O 1
ATOM 667 N N . THR A 1 82 ? -3.712 1.331 0.938 1.00 92.38 82 THR A N 1
ATOM 668 C CA . THR A 1 82 ? -2.650 2.252 0.477 1.00 92.38 82 THR A CA 1
ATOM 669 C C . THR A 1 82 ? -1.344 1.523 0.143 1.00 92.38 82 THR A C 1
ATOM 671 O O . THR A 1 82 ? -0.679 1.867 -0.830 1.00 92.38 82 THR A O 1
ATOM 674 N N . TYR A 1 83 ? -1.001 0.470 0.894 1.00 92.19 83 TYR A N 1
ATOM 675 C CA . TYR A 1 83 ? 0.142 -0.392 0.587 1.00 92.19 83 TYR A CA 1
ATOM 676 C C . TYR A 1 83 ? -0.097 -1.221 -0.680 1.00 92.19 83 TYR A C 1
ATOM 678 O O . TYR A 1 83 ? 0.753 -1.247 -1.570 1.00 92.19 83 TYR A O 1
ATOM 686 N N . LEU A 1 84 ? -1.265 -1.866 -0.783 1.00 92.94 84 LEU A N 1
ATOM 687 C CA . LEU A 1 84 ? -1.607 -2.709 -1.932 1.00 92.94 84 LEU A CA 1
ATOM 688 C C . LEU A 1 84 ? -1.644 -1.924 -3.247 1.00 92.94 84 LEU A C 1
ATOM 690 O O . LEU A 1 84 ? -1.233 -2.452 -4.274 1.00 92.94 84 LEU A O 1
ATOM 694 N N . GLU A 1 85 ? -2.091 -0.669 -3.222 1.00 94.38 85 GLU A N 1
ATOM 695 C CA . GLU A 1 85 ? -2.079 0.204 -4.396 1.00 94.38 85 GLU A CA 1
ATOM 696 C C . GLU A 1 85 ? -0.646 0.453 -4.905 1.00 94.38 85 GLU A C 1
ATOM 698 O O . GLU A 1 85 ? -0.409 0.372 -6.108 1.00 94.38 85 GLU A O 1
ATOM 703 N N . ILE A 1 86 ? 0.340 0.679 -4.023 1.00 94.69 86 ILE A N 1
ATOM 704 C CA . ILE A 1 86 ? 1.745 0.852 -4.447 1.00 94.69 86 ILE A CA 1
ATOM 705 C C . ILE A 1 86 ? 2.343 -0.468 -4.958 1.00 94.69 86 ILE A C 1
ATOM 707 O O . ILE A 1 86 ? 3.055 -0.475 -5.963 1.00 94.69 86 ILE A O 1
ATOM 711 N N . GLU A 1 87 ? 2.033 -1.602 -4.325 1.00 93.94 87 GLU A N 1
ATOM 712 C CA . GLU A 1 87 ? 2.468 -2.918 -4.820 1.00 93.94 87 GLU A CA 1
ATOM 713 C C . GLU A 1 87 ? 1.884 -3.243 -6.200 1.00 93.94 87 GLU A C 1
ATOM 715 O O . GLU A 1 87 ? 2.562 -3.848 -7.035 1.00 93.94 87 GLU A O 1
ATOM 720 N N . GLN A 1 88 ? 0.650 -2.814 -6.474 1.00 94.44 88 GLN A N 1
ATOM 721 C CA . GLN A 1 88 ? 0.040 -2.944 -7.795 1.00 94.44 88 GLN A CA 1
ATOM 722 C C . GLN A 1 88 ? 0.771 -2.103 -8.842 1.00 94.44 88 GLN A C 1
ATOM 724 O O . GLN A 1 88 ? 1.013 -2.616 -9.931 1.00 94.44 88 GLN A O 1
ATOM 729 N N . LEU A 1 89 ? 1.175 -0.866 -8.516 1.00 94.94 89 LEU A N 1
ATOM 730 C CA . LEU A 1 89 ? 2.014 -0.053 -9.408 1.00 94.94 89 LEU A CA 1
ATOM 731 C C . LEU A 1 89 ? 3.328 -0.776 -9.716 1.00 94.94 89 LEU A C 1
ATOM 733 O O . LEU A 1 89 ? 3.652 -0.989 -10.880 1.00 94.94 89 LEU A O 1
ATOM 737 N N . ASN A 1 90 ? 4.032 -1.244 -8.681 1.00 94.25 90 ASN A N 1
ATOM 738 C CA . ASN A 1 90 ? 5.265 -2.018 -8.838 1.00 94.25 90 ASN A CA 1
ATOM 739 C C . ASN A 1 90 ? 5.077 -3.253 -9.729 1.00 94.25 90 ASN A C 1
ATOM 741 O O . ASN A 1 90 ? 5.906 -3.518 -10.592 1.00 94.25 90 ASN A O 1
ATOM 745 N N . SER A 1 91 ? 3.991 -4.000 -9.529 1.00 92.25 91 SER A N 1
ATOM 746 C CA . SER A 1 91 ? 3.706 -5.235 -10.272 1.00 92.25 91 SER A CA 1
ATOM 747 C C . SER A 1 91 ? 3.231 -4.985 -11.707 1.00 92.25 91 SER A C 1
ATOM 749 O O . SER A 1 91 ? 3.315 -5.877 -12.548 1.00 92.25 91 SER A O 1
ATOM 751 N N . ALA A 1 92 ? 2.693 -3.796 -11.990 1.00 92.00 92 ALA A N 1
ATOM 752 C CA . ALA A 1 92 ? 2.238 -3.403 -13.318 1.00 92.00 92 ALA A CA 1
ATOM 753 C C . ALA A 1 92 ? 3.377 -2.897 -14.219 1.00 92.00 92 ALA A C 1
ATOM 755 O O . ALA A 1 92 ? 3.196 -2.846 -15.441 1.00 92.00 92 ALA A O 1
ATOM 756 N N . LEU A 1 93 ? 4.534 -2.542 -13.643 1.00 92.62 93 LEU A N 1
ATOM 757 C CA . LEU A 1 93 ? 5.723 -2.148 -14.393 1.00 92.62 93 LEU A CA 1
ATOM 758 C C . LEU A 1 93 ? 6.319 -3.353 -15.122 1.00 92.62 93 LEU A C 1
ATOM 760 O O . LEU A 1 93 ? 7.046 -4.163 -14.562 1.00 92.62 93 LEU A O 1
ATOM 764 N N . ASP A 1 94 ? 6.001 -3.434 -16.405 1.00 89.88 94 ASP A N 1
ATOM 765 C CA . ASP A 1 94 ? 6.444 -4.476 -17.322 1.00 89.88 94 ASP A CA 1
ATOM 766 C C . ASP A 1 94 ? 7.255 -3.815 -18.437 1.00 89.88 94 ASP A C 1
ATOM 768 O O . ASP A 1 94 ? 6.730 -3.015 -19.222 1.00 89.88 94 ASP A O 1
ATOM 772 N N . ALA A 1 95 ? 8.546 -4.140 -18.510 1.00 88.06 95 ALA A N 1
ATOM 773 C CA . ALA A 1 95 ? 9.458 -3.501 -19.445 1.00 88.06 95 ALA A CA 1
ATOM 774 C C . ALA A 1 95 ? 9.069 -3.723 -20.917 1.00 88.06 95 ALA A C 1
ATOM 776 O O . ALA A 1 95 ? 9.290 -2.831 -21.740 1.00 88.06 95 ALA A O 1
ATOM 777 N N . ASP A 1 96 ? 8.498 -4.884 -21.268 1.00 88.25 96 ASP A N 1
ATOM 778 C CA . ASP A 1 96 ? 8.046 -5.157 -22.641 1.00 88.25 96 ASP A CA 1
ATOM 779 C C . ASP A 1 96 ? 6.852 -4.281 -23.016 1.00 88.25 96 ASP A C 1
ATOM 781 O O . ASP A 1 96 ? 6.762 -3.788 -24.143 1.00 88.25 96 ASP A O 1
ATOM 785 N N . LYS A 1 97 ? 5.940 -4.040 -22.068 1.00 90.44 97 LYS A N 1
ATOM 786 C CA . LYS A 1 97 ? 4.795 -3.149 -22.294 1.00 90.44 97 LYS A CA 1
ATOM 787 C C . LYS A 1 97 ? 5.227 -1.692 -22.369 1.00 90.44 97 LYS A C 1
ATOM 789 O O . LYS A 1 97 ? 4.816 -0.983 -23.292 1.00 90.44 97 LYS A O 1
ATOM 794 N N . VAL A 1 98 ? 6.068 -1.253 -21.432 1.00 92.88 98 VAL A N 1
ATOM 795 C CA . VAL A 1 98 ? 6.556 0.131 -21.352 1.00 92.88 98 VAL A CA 1
ATOM 796 C C . VAL A 1 98 ? 7.274 0.519 -22.644 1.00 92.88 98 VAL A C 1
ATOM 798 O O . VAL A 1 98 ? 6.926 1.536 -23.245 1.00 92.88 98 VAL A O 1
ATOM 801 N N . PHE A 1 99 ? 8.189 -0.325 -23.129 1.00 92.50 99 PHE A N 1
ATOM 802 C CA . PHE A 1 99 ? 8.964 -0.087 -24.353 1.00 92.50 99 PHE A CA 1
ATOM 803 C C . PHE A 1 99 ? 8.399 -0.784 -25.597 1.00 92.50 99 PHE A C 1
ATOM 805 O O . PHE A 1 99 ? 9.124 -1.020 -26.567 1.00 92.50 99 PHE A O 1
ATOM 812 N N . SER A 1 100 ? 7.102 -1.095 -25.594 1.00 91.62 100 SER A N 1
ATOM 813 C CA . SER A 1 100 ? 6.407 -1.613 -26.773 1.00 91.62 100 SER A CA 1
ATOM 814 C C . SER A 1 100 ? 6.557 -0.670 -27.971 1.00 91.62 100 SER A C 1
ATOM 816 O O . SER A 1 100 ? 6.684 0.546 -27.811 1.00 91.62 100 SER A O 1
ATOM 818 N N . ALA A 1 101 ? 6.504 -1.211 -29.194 1.00 91.06 101 ALA A N 1
ATOM 819 C CA . ALA A 1 101 ? 6.679 -0.411 -30.408 1.00 91.06 101 ALA A CA 1
ATOM 820 C C . ALA A 1 101 ? 5.736 0.803 -30.465 1.00 91.06 101 ALA A C 1
ATOM 822 O O . ALA A 1 101 ? 6.185 1.900 -30.779 1.00 91.06 101 ALA A O 1
ATOM 823 N N . SER A 1 102 ? 4.471 0.640 -30.067 1.00 90.12 102 SER A N 1
ATOM 824 C CA . SER A 1 102 ? 3.487 1.730 -30.032 1.00 90.12 102 SER A CA 1
ATOM 825 C C . SER A 1 102 ? 3.849 2.872 -29.078 1.00 90.12 102 SER A C 1
ATOM 827 O O . SER A 1 102 ? 3.396 3.992 -29.287 1.00 90.12 102 SER A O 1
ATOM 829 N N . ASN A 1 103 ? 4.649 2.612 -28.040 1.00 91.69 103 ASN A N 1
ATOM 830 C CA . ASN A 1 103 ? 5.070 3.627 -27.072 1.00 91.69 103 ASN A CA 1
ATOM 831 C C . ASN A 1 103 ? 6.358 4.359 -27.473 1.00 91.69 103 ASN A C 1
ATOM 833 O O . ASN A 1 103 ? 6.674 5.386 -26.871 1.00 91.69 103 ASN A O 1
ATOM 837 N N . VAL A 1 104 ? 7.113 3.833 -28.446 1.00 92.31 104 VAL A N 1
ATOM 838 C CA . VAL A 1 104 ? 8.459 4.330 -28.786 1.00 92.31 104 VAL A CA 1
ATOM 839 C C . VAL A 1 104 ? 8.634 4.695 -30.263 1.00 92.31 104 VAL A C 1
ATOM 841 O O . VAL A 1 104 ? 9.593 5.380 -30.598 1.00 92.31 104 VAL A O 1
ATOM 844 N N . GLU A 1 105 ? 7.739 4.277 -31.162 1.00 90.00 105 GLU A N 1
ATOM 845 C CA . GLU A 1 105 ? 7.872 4.466 -32.618 1.00 90.00 105 GLU A CA 1
ATOM 846 C C . GLU A 1 105 ? 8.046 5.934 -33.039 1.00 90.00 105 GLU A C 1
ATOM 848 O O . GLU A 1 105 ? 8.871 6.229 -33.907 1.00 90.00 105 GLU A O 1
ATOM 853 N N . ASP A 1 106 ? 7.336 6.861 -32.388 1.00 90.56 106 ASP A N 1
ATOM 854 C CA . ASP A 1 106 ? 7.430 8.302 -32.663 1.00 90.56 106 ASP A CA 1
ATOM 855 C C . ASP A 1 106 ? 8.698 8.962 -32.094 1.00 90.56 106 ASP A C 1
ATOM 857 O O . ASP A 1 106 ? 8.974 10.129 -32.384 1.00 90.56 106 ASP A O 1
ATOM 861 N N . LYS A 1 107 ? 9.477 8.215 -31.297 1.00 91.12 107 LYS A N 1
ATOM 862 C CA . LYS A 1 107 ? 10.696 8.652 -30.599 1.00 91.12 107 LYS A CA 1
ATOM 863 C C . LYS A 1 107 ? 10.488 9.831 -29.644 1.00 91.12 107 LYS A C 1
ATOM 865 O O . LYS A 1 107 ? 11.470 10.401 -29.176 1.00 91.12 107 LYS A O 1
ATOM 870 N N . ALA A 1 108 ? 9.240 10.185 -29.341 1.00 91.38 108 ALA A N 1
ATOM 871 C CA . ALA A 1 108 ? 8.883 11.234 -28.396 1.00 91.38 108 ALA A CA 1
ATOM 872 C C . ALA A 1 108 ? 8.637 10.678 -26.988 1.00 91.38 108 ALA A C 1
ATOM 874 O O . ALA A 1 108 ? 8.697 11.441 -26.030 1.00 91.38 108 ALA A O 1
ATOM 875 N N . PHE A 1 109 ? 8.366 9.371 -26.857 1.00 94.62 109 PHE A N 1
ATOM 876 C CA . PHE A 1 109 ? 8.246 8.660 -25.574 1.00 94.62 109 PHE A CA 1
ATOM 877 C C . PHE A 1 109 ? 7.192 9.233 -24.614 1.00 94.62 109 PHE A C 1
ATOM 879 O O . PHE A 1 109 ? 7.263 9.000 -23.408 1.00 94.62 109 PHE A O 1
ATOM 886 N N . LYS A 1 110 ? 6.175 9.936 -25.131 1.00 94.75 110 LYS A N 1
ATOM 887 C CA . LYS A 1 110 ? 5.159 10.612 -24.305 1.00 94.75 110 LYS A CA 1
ATOM 888 C C . LYS A 1 110 ? 4.455 9.666 -23.335 1.00 94.75 110 LYS A C 1
ATOM 890 O O . LYS A 1 110 ? 4.253 10.016 -22.181 1.00 94.75 110 LYS A O 1
ATOM 895 N N . ASN A 1 111 ? 4.121 8.455 -23.783 1.00 93.94 111 ASN A N 1
ATOM 896 C CA . ASN A 1 111 ? 3.471 7.460 -22.926 1.00 93.94 111 ASN A CA 1
ATOM 897 C C . ASN A 1 111 ? 4.389 6.995 -21.786 1.00 93.94 111 ASN A C 1
ATOM 899 O O . ASN A 1 111 ? 3.912 6.750 -20.683 1.00 93.94 111 ASN A O 1
ATOM 903 N N . VAL A 1 112 ? 5.698 6.899 -22.041 1.00 95.50 112 VAL A N 1
ATOM 904 C CA . VAL A 1 112 ? 6.691 6.525 -21.025 1.00 95.50 112 VAL A CA 1
ATOM 905 C C . VAL A 1 112 ? 6.880 7.661 -20.021 1.00 95.50 112 VAL A C 1
ATOM 907 O O . VAL A 1 112 ? 6.921 7.402 -18.823 1.00 95.50 112 VAL A O 1
ATOM 910 N N . ASP A 1 113 ? 6.946 8.912 -20.485 1.00 96.69 113 ASP A N 1
ATOM 911 C CA . ASP A 1 113 ? 7.034 10.079 -19.599 1.00 96.69 113 ASP A CA 1
ATOM 912 C C . ASP A 1 113 ? 5.806 10.211 -18.701 1.00 96.69 113 ASP A C 1
ATOM 914 O O . ASP A 1 113 ? 5.957 10.346 -17.487 1.00 96.69 113 ASP A O 1
ATOM 918 N N . ASN A 1 114 ? 4.607 10.092 -19.280 1.00 96.25 114 ASN A N 1
ATOM 919 C CA . ASN A 1 114 ? 3.357 10.142 -18.527 1.00 96.25 114 ASN A CA 1
ATOM 920 C C . ASN A 1 114 ? 3.306 9.038 -17.465 1.00 96.25 114 ASN A C 1
ATOM 922 O O . ASN A 1 114 ? 2.966 9.318 -16.323 1.00 96.25 114 ASN A O 1
ATOM 926 N N . LEU A 1 115 ? 3.699 7.804 -17.807 1.00 95.94 115 LEU A N 1
ATOM 927 C CA . LEU A 1 115 ? 3.767 6.699 -16.847 1.00 95.94 115 LEU A CA 1
ATOM 928 C C . LEU A 1 115 ? 4.715 7.017 -15.684 1.00 95.94 115 LEU A C 1
ATOM 930 O O . LEU A 1 115 ? 4.345 6.840 -14.526 1.00 95.94 115 LEU A O 1
ATOM 934 N N . ILE A 1 116 ? 5.923 7.520 -15.970 1.00 96.75 116 ILE A N 1
ATOM 935 C CA . ILE A 1 116 ? 6.898 7.871 -14.925 1.00 96.75 116 ILE A CA 1
ATOM 936 C C . ILE A 1 116 ? 6.349 8.965 -14.004 1.00 96.75 116 ILE A C 1
ATOM 938 O O . ILE A 1 116 ? 6.532 8.884 -12.788 1.00 96.75 116 ILE A O 1
ATOM 942 N N . GLU A 1 117 ? 5.735 10.006 -14.565 1.00 97.69 117 GLU A N 1
ATOM 943 C CA . GLU A 1 117 ? 5.192 11.124 -13.793 1.00 97.69 117 GLU A CA 1
ATOM 944 C C . GLU A 1 117 ? 3.989 10.694 -12.946 1.00 97.69 117 GLU A C 1
ATOM 946 O O . GLU A 1 117 ? 3.984 10.917 -11.732 1.00 97.69 117 GLU A O 1
ATOM 951 N N . GLU A 1 118 ? 3.012 10.023 -13.560 1.00 97.62 118 GLU A N 1
ATOM 952 C CA . GLU A 1 118 ? 1.801 9.560 -12.885 1.00 97.62 118 GLU A CA 1
ATOM 953 C C . GLU A 1 118 ? 2.115 8.581 -11.755 1.00 97.62 118 GLU A C 1
ATOM 955 O O . GLU A 1 118 ? 1.598 8.740 -10.649 1.00 97.62 118 GLU A O 1
ATOM 960 N N . ASP A 1 119 ? 2.966 7.582 -11.993 1.00 97.69 119 ASP A N 1
ATOM 961 C CA . ASP A 1 119 ? 3.234 6.553 -10.989 1.00 97.69 119 ASP A CA 1
ATOM 962 C C . ASP A 1 119 ? 4.108 7.090 -9.848 1.00 97.69 119 ASP A C 1
ATOM 964 O O . ASP A 1 119 ? 3.886 6.733 -8.688 1.00 97.69 119 ASP A O 1
ATOM 968 N N . LYS A 1 120 ? 5.027 8.034 -10.120 1.00 97.44 120 LYS A N 1
ATOM 969 C CA . LYS A 1 120 ? 5.713 8.779 -9.048 1.00 97.44 120 LYS A CA 1
ATOM 970 C C . LYS A 1 120 ? 4.723 9.562 -8.198 1.00 97.44 120 LYS A C 1
ATOM 972 O O . LYS A 1 120 ? 4.808 9.523 -6.969 1.00 97.44 120 LYS A O 1
ATOM 977 N N . GLN A 1 121 ? 3.793 10.266 -8.836 1.00 97.94 121 GLN A N 1
ATOM 978 C CA . GLN A 1 121 ? 2.803 11.064 -8.128 1.00 97.94 121 GLN A CA 1
AT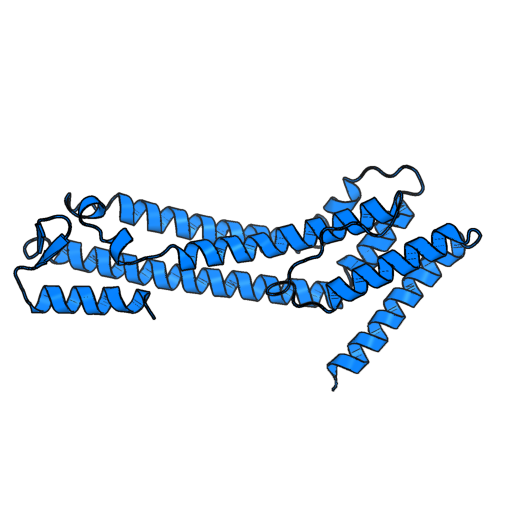OM 979 C C . GLN A 1 121 ? 1.881 10.180 -7.277 1.00 97.94 121 GLN A C 1
ATOM 981 O O . GLN A 1 121 ? 1.748 10.443 -6.084 1.00 97.94 121 GLN A O 1
ATOM 986 N N . LYS A 1 122 ? 1.347 9.080 -7.826 1.00 97.19 122 LYS A N 1
ATOM 987 C CA . LYS A 1 122 ? 0.525 8.109 -7.080 1.00 97.19 122 LYS A CA 1
ATOM 988 C C . LYS A 1 122 ? 1.291 7.484 -5.913 1.00 97.19 122 LYS A C 1
ATOM 990 O O . LYS A 1 122 ? 0.758 7.382 -4.811 1.00 97.19 122 LYS A O 1
ATOM 995 N N . GLY A 1 123 ? 2.558 7.108 -6.117 1.00 96.94 123 GLY A N 1
ATOM 996 C CA . GLY A 1 123 ? 3.413 6.578 -5.051 1.00 96.94 123 GLY A CA 1
ATOM 997 C C . GLY A 1 123 ? 3.614 7.574 -3.903 1.00 96.94 123 GLY A C 1
ATOM 998 O O . GLY A 1 123 ? 3.547 7.199 -2.732 1.00 96.94 123 GLY A O 1
ATOM 999 N N . LYS A 1 124 ? 3.810 8.859 -4.225 1.00 96.81 124 LYS A N 1
ATOM 1000 C CA . LYS A 1 124 ? 3.889 9.939 -3.231 1.00 96.81 124 LYS A CA 1
ATOM 1001 C C . LYS A 1 124 ? 2.558 10.148 -2.510 1.00 96.81 124 LYS A C 1
ATOM 1003 O O . LYS A 1 124 ? 2.544 10.211 -1.285 1.00 96.81 124 LYS A O 1
ATOM 1008 N N . GLU A 1 125 ? 1.460 10.255 -3.251 1.00 97.06 125 GLU A N 1
ATOM 1009 C CA . GLU A 1 125 ? 0.119 10.465 -2.697 1.00 97.06 125 GLU A CA 1
ATOM 1010 C C . GLU A 1 125 ? -0.282 9.341 -1.744 1.00 97.06 125 GLU A C 1
ATOM 1012 O O . GLU A 1 125 ? -0.798 9.623 -0.666 1.00 97.06 125 GLU A O 1
ATOM 1017 N N . ASN A 1 126 ? 0.022 8.085 -2.077 1.00 95.81 126 ASN A N 1
ATOM 1018 C CA . ASN A 1 126 ? -0.280 6.952 -1.206 1.00 95.81 126 ASN A CA 1
ATOM 1019 C C . ASN A 1 126 ? 0.575 6.908 0.063 1.00 95.81 126 ASN A C 1
ATOM 1021 O O . ASN A 1 126 ? 0.051 6.565 1.124 1.00 95.81 126 ASN A O 1
ATOM 1025 N N . LEU A 1 127 ? 1.849 7.316 -0.001 1.00 95.56 127 LEU A N 1
ATOM 1026 C CA . LEU A 1 127 ? 2.664 7.477 1.206 1.00 95.56 127 LEU A CA 1
ATOM 1027 C C . LEU A 1 127 ? 2.100 8.571 2.118 1.00 95.56 127 LEU A C 1
ATOM 1029 O O . LEU A 1 127 ? 1.941 8.343 3.316 1.00 95.56 127 LEU A O 1
ATOM 1033 N N . GLU A 1 128 ? 1.770 9.737 1.562 1.00 97.00 128 GLU A N 1
ATOM 1034 C CA . GLU A 1 128 ? 1.199 10.839 2.343 1.00 97.00 128 GLU A CA 1
ATOM 1035 C C . GLU A 1 128 ? -0.177 10.477 2.911 1.00 97.00 128 GLU A C 1
ATOM 1037 O O . GLU A 1 128 ? -0.441 10.739 4.079 1.00 97.00 128 GLU A O 1
ATOM 1042 N N . LYS A 1 129 ? -1.024 9.789 2.138 1.00 96.81 129 LYS A N 1
ATOM 1043 C CA . LYS A 1 129 ? -2.311 9.260 2.605 1.00 96.81 129 LYS A CA 1
ATOM 1044 C C . LYS A 1 129 ? -2.126 8.276 3.759 1.00 96.81 129 LYS A C 1
ATOM 1046 O O . LYS A 1 129 ? -2.821 8.398 4.761 1.00 96.81 129 LYS A O 1
ATOM 1051 N N . CYS A 1 130 ? -1.178 7.340 3.662 1.00 96.56 130 CYS A N 1
ATOM 1052 C CA . CYS A 1 130 ? -0.864 6.423 4.760 1.00 96.56 130 CYS A CA 1
ATOM 1053 C C . CYS A 1 130 ? -0.422 7.192 6.013 1.00 96.56 130 CYS A C 1
ATOM 1055 O O . CYS A 1 130 ? -0.959 6.953 7.094 1.00 96.56 130 CYS A O 1
ATOM 1057 N N . LYS A 1 131 ? 0.516 8.138 5.867 1.00 96.38 131 LYS A N 1
ATOM 1058 C CA . LYS A 1 131 ? 1.007 8.984 6.968 1.00 96.38 131 LYS A CA 1
ATOM 1059 C C . LYS A 1 131 ? -0.102 9.796 7.614 1.00 96.38 131 LYS A C 1
ATOM 1061 O O . LYS A 1 131 ? -0.134 9.929 8.832 1.00 96.38 131 LYS A O 1
ATOM 1066 N N . ASP A 1 132 ? -1.011 10.333 6.811 1.00 97.38 132 ASP A N 1
ATOM 1067 C CA . ASP A 1 132 ? -2.144 11.098 7.302 1.00 97.38 132 ASP A CA 1
ATOM 1068 C C . ASP A 1 132 ? -3.114 10.201 8.079 1.00 97.38 132 ASP A C 1
ATOM 1070 O O . ASP A 1 132 ? -3.447 10.497 9.224 1.00 97.38 132 ASP A O 1
ATOM 1074 N N . MET A 1 133 ? -3.481 9.041 7.533 1.00 96.75 133 MET A N 1
ATOM 1075 C CA . MET A 1 133 ? -4.391 8.098 8.187 1.00 96.75 133 MET A CA 1
ATOM 1076 C C . MET A 1 133 ? -3.876 7.569 9.533 1.00 96.75 133 MET A C 1
ATOM 1078 O O . MET A 1 133 ? -4.673 7.250 10.409 1.00 96.75 133 MET A O 1
ATOM 1082 N N . ILE A 1 134 ? -2.568 7.457 9.747 1.00 95.75 134 ILE A N 1
ATOM 1083 C CA . ILE A 1 134 ? -2.037 6.952 11.025 1.00 95.75 134 ILE A CA 1
ATOM 1084 C C . ILE A 1 134 ? -1.890 8.042 12.097 1.00 95.75 134 ILE A C 1
ATOM 1086 O O . ILE A 1 134 ? -1.532 7.732 13.235 1.00 95.75 134 ILE A O 1
ATOM 1090 N N . LYS A 1 135 ? -2.185 9.311 11.777 1.00 97.06 135 LYS A N 1
ATOM 1091 C CA . LYS A 1 135 ? -2.237 10.377 12.783 1.00 97.06 135 LYS A CA 1
ATOM 1092 C C . LYS A 1 135 ? -3.393 10.139 13.745 1.00 97.06 135 LYS A C 1
ATOM 1094 O O . LYS A 1 135 ? -4.510 9.810 13.347 1.00 97.06 135 LYS A O 1
ATOM 1099 N N . GLU A 1 136 ? -3.128 10.386 15.023 1.00 96.75 136 GLU A N 1
ATOM 1100 C CA . GLU A 1 136 ? -4.105 10.208 16.099 1.00 96.75 136 GLU A CA 1
ATOM 1101 C C . GLU A 1 136 ? -5.402 10.999 15.856 1.00 96.75 136 GLU A C 1
ATOM 1103 O O . GLU A 1 136 ? -6.490 10.462 16.055 1.00 96.75 136 GLU A O 1
ATOM 1108 N N . GLU A 1 137 ? -5.301 12.232 15.353 1.00 97.19 137 GLU A N 1
ATOM 1109 C CA . GLU A 1 137 ? -6.454 13.082 15.023 1.00 97.19 137 GLU A CA 1
ATOM 1110 C C . GLU A 1 137 ? -7.394 12.442 13.991 1.00 97.19 137 GLU A C 1
ATOM 1112 O O . GLU A 1 137 ? -8.600 12.377 14.227 1.00 97.19 137 GLU A O 1
ATOM 1117 N N . ASN A 1 138 ? -6.844 11.868 12.918 1.00 97.81 138 ASN A N 1
ATOM 1118 C CA . ASN A 1 138 ? -7.617 11.223 11.856 1.00 97.81 138 ASN A CA 1
ATOM 1119 C C . ASN A 1 138 ? -8.215 9.886 12.313 1.00 97.81 138 ASN A C 1
ATOM 1121 O O . ASN A 1 138 ? -9.373 9.579 12.013 1.00 97.81 138 ASN A O 1
ATOM 1125 N N . ILE A 1 139 ? -7.471 9.121 13.124 1.00 97.69 139 ILE A N 1
ATOM 1126 C CA . ILE A 1 139 ? -7.981 7.896 13.755 1.00 97.69 139 ILE A CA 1
ATOM 1127 C C . ILE A 1 139 ? -9.207 8.225 14.614 1.00 97.69 139 ILE A C 1
ATOM 1129 O O . ILE A 1 139 ? -10.219 7.526 14.536 1.00 97.69 139 ILE A O 1
ATOM 1133 N N . ILE A 1 140 ? -9.129 9.285 15.425 1.00 97.31 140 ILE A N 1
ATOM 1134 C CA . ILE A 1 140 ? -10.219 9.743 16.294 1.00 97.31 140 ILE A CA 1
ATOM 1135 C C . ILE A 1 140 ? -11.392 10.300 15.472 1.00 97.31 140 ILE A C 1
ATOM 1137 O O . ILE A 1 140 ? -12.555 10.044 15.801 1.00 97.31 140 ILE A O 1
ATOM 1141 N N . GLU A 1 141 ? -11.125 11.043 14.400 1.00 97.75 141 GLU A N 1
ATOM 1142 C CA . GLU A 1 141 ? -12.170 11.609 13.546 1.00 97.75 141 GLU A CA 1
ATOM 1143 C C . GLU A 1 141 ? -13.049 10.520 12.912 1.00 97.75 141 GLU A C 1
ATOM 1145 O O . GLU A 1 141 ? -14.277 10.659 12.889 1.00 97.75 141 GLU A O 1
ATOM 1150 N N . ALA A 1 142 ? -12.454 9.389 12.514 1.00 97.56 142 ALA A N 1
ATOM 1151 C CA . ALA A 1 142 ? -13.170 8.270 11.903 1.00 97.56 142 ALA A CA 1
ATOM 1152 C C . ALA A 1 142 ? -14.340 7.750 12.756 1.00 97.56 142 ALA A C 1
ATOM 1154 O O . ALA A 1 142 ? -15.421 7.476 12.223 1.00 97.56 142 ALA A O 1
ATOM 1155 N N . ILE A 1 143 ? -14.158 7.653 14.081 1.00 97.75 143 ILE A N 1
ATOM 1156 C CA . ILE A 1 143 ? -15.229 7.240 15.001 1.00 97.75 143 ILE A CA 1
ATOM 1157 C C . ILE A 1 143 ? -16.156 8.404 15.369 1.00 97.75 143 ILE A C 1
ATOM 1159 O O . ILE A 1 143 ? -17.361 8.210 15.543 1.00 97.75 143 ILE A O 1
ATOM 1163 N N . ASN A 1 144 ? -15.633 9.631 15.445 1.00 96.44 144 ASN A N 1
ATOM 1164 C CA . ASN A 1 144 ? -16.426 10.817 15.776 1.00 96.44 144 ASN A CA 1
ATOM 1165 C C . ASN A 1 144 ? -17.490 11.134 14.720 1.00 96.44 144 ASN A C 1
ATOM 1167 O O . ASN A 1 144 ? -18.569 11.626 15.081 1.00 96.44 144 ASN A O 1
ATOM 1171 N N . ALA A 1 145 ? -17.200 10.819 13.455 1.00 96.00 145 ALA A N 1
ATOM 1172 C CA . ALA A 1 145 ? -18.115 10.945 12.325 1.00 96.00 145 ALA A CA 1
ATOM 1173 C C . ALA A 1 145 ? -19.292 9.949 12.375 1.00 96.00 145 ALA A C 1
ATOM 1175 O O . ALA A 1 145 ? -20.312 10.161 11.712 1.00 96.00 145 ALA A O 1
ATOM 1176 N N . GLN A 1 146 ? -19.198 8.883 13.179 1.00 97.38 146 GLN A N 1
ATOM 1177 C CA . GLN A 1 146 ? -20.241 7.863 13.266 1.00 97.38 146 GLN A CA 1
ATOM 1178 C C . GLN A 1 146 ? -21.440 8.309 14.113 1.00 97.38 146 GLN A C 1
ATOM 1180 O O . GLN A 1 146 ? -21.341 9.096 15.064 1.00 97.38 146 GLN A O 1
ATOM 1185 N N . LYS A 1 147 ? -22.614 7.764 13.775 1.00 95.62 147 LYS A N 1
ATOM 1186 C CA . LYS A 1 147 ? -23.880 8.025 14.473 1.00 95.62 147 LYS A CA 1
ATOM 1187 C C . LYS A 1 147 ? -24.196 6.895 15.445 1.00 95.62 147 LYS A C 1
ATOM 1189 O O . LYS A 1 147 ? -24.456 5.777 15.022 1.00 95.62 147 LYS A O 1
ATOM 1194 N N . PHE A 1 148 ? -24.258 7.210 16.735 1.00 93.62 148 PHE A N 1
ATOM 1195 C CA . PHE A 1 148 ? -24.609 6.261 17.794 1.00 93.62 148 PHE A CA 1
ATOM 1196 C C . PHE A 1 148 ? -26.027 6.501 18.301 1.00 93.62 148 PHE A C 1
ATOM 1198 O O . PHE A 1 148 ? -26.456 7.647 18.432 1.00 93.62 148 PHE A O 1
ATOM 1205 N N . SER A 1 149 ? -26.744 5.430 18.645 1.00 89.94 149 SER A N 1
ATOM 1206 C CA . SER A 1 149 ? -28.114 5.545 19.164 1.00 89.94 149 SER A CA 1
ATOM 1207 C C . SER A 1 149 ? -28.181 6.128 20.582 1.00 89.94 149 SER A C 1
ATOM 1209 O O . SER A 1 149 ? -29.198 6.689 20.975 1.00 89.94 149 SER A O 1
ATOM 1211 N N . SER A 1 150 ? -27.128 5.935 21.379 1.00 87.25 150 SER A N 1
ATOM 1212 C CA . SER A 1 150 ? -27.012 6.398 22.765 1.00 87.25 150 SER A CA 1
ATOM 1213 C C . SER A 1 150 ? -25.578 6.222 23.264 1.00 87.25 150 SER A C 1
ATOM 1215 O O . SER A 1 150 ? -24.823 5.420 22.713 1.00 87.25 150 SER A O 1
ATOM 1217 N N . ASN A 1 151 ? -25.211 6.953 24.324 1.00 84.94 151 ASN A N 1
ATOM 1218 C CA . ASN A 1 151 ? -23.919 6.834 25.015 1.00 84.94 151 ASN A CA 1
ATOM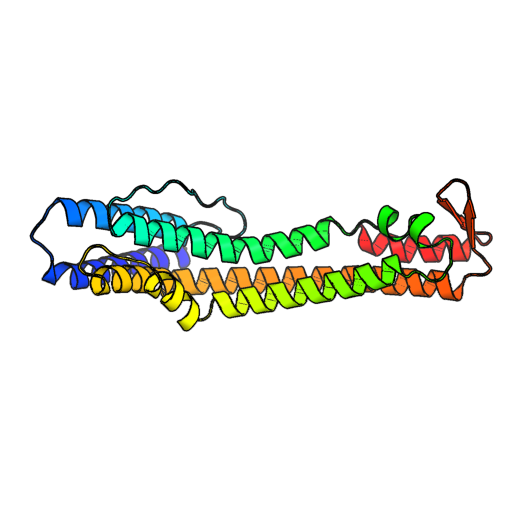 1219 C C . ASN A 1 151 ? -22.706 6.921 24.072 1.00 84.94 151 ASN A C 1
ATOM 1221 O O . ASN A 1 151 ? -21.766 6.146 24.202 1.00 84.94 151 ASN A O 1
ATOM 1225 N N . LYS A 1 152 ? -22.744 7.857 23.113 1.00 90.94 152 LYS A N 1
ATOM 1226 C CA . LYS A 1 152 ? -21.706 8.055 22.086 1.00 90.94 152 LYS A CA 1
ATOM 1227 C C . LYS A 1 152 ? -20.287 8.065 22.674 1.00 90.94 152 LYS A C 1
ATOM 1229 O O . LYS A 1 152 ? -19.430 7.348 22.172 1.00 90.94 152 LYS A O 1
ATOM 1234 N N . GLU A 1 153 ? -20.079 8.808 23.761 1.00 90.56 153 GLU A N 1
ATOM 1235 C CA . GLU A 1 153 ? -18.764 8.949 24.401 1.00 90.56 153 GLU A CA 1
ATOM 1236 C C . GLU A 1 153 ? -18.170 7.604 24.834 1.00 90.56 153 GLU A C 1
ATOM 1238 O O . GLU A 1 153 ? -17.011 7.321 24.567 1.00 90.56 153 GLU A O 1
ATOM 1243 N N . TYR A 1 154 ? -18.988 6.718 25.411 1.00 87.12 154 TYR A N 1
ATOM 1244 C CA . TYR A 1 154 ? -18.547 5.391 25.846 1.00 87.12 154 TYR A CA 1
ATOM 1245 C C . TYR A 1 154 ? -17.977 4.559 24.686 1.00 87.12 154 TYR A C 1
ATOM 1247 O O . TYR A 1 154 ? -16.920 3.946 24.815 1.00 87.12 154 TYR A O 1
ATOM 1255 N N . TYR A 1 155 ? -18.654 4.557 23.536 1.00 91.62 155 TYR A N 1
ATOM 1256 C CA . TYR A 1 155 ? -18.217 3.789 22.368 1.00 91.62 155 TYR A CA 1
ATOM 1257 C C . TYR A 1 155 ? -16.993 4.404 21.685 1.00 91.62 155 TYR A C 1
ATOM 1259 O O . TYR A 1 155 ? -16.131 3.670 21.201 1.00 91.62 155 TYR A O 1
ATOM 1267 N N . ILE A 1 156 ? -16.889 5.735 21.688 1.00 93.19 156 ILE A N 1
ATOM 1268 C CA . ILE A 1 156 ? -15.692 6.443 21.227 1.00 93.19 156 ILE A CA 1
ATOM 1269 C C . ILE A 1 156 ? -14.487 6.078 22.095 1.00 93.19 156 ILE A C 1
ATOM 1271 O O . ILE A 1 156 ? -13.428 5.771 21.556 1.00 93.19 156 ILE A O 1
ATOM 1275 N N . GLU A 1 157 ? -14.638 6.057 23.418 1.00 90.12 157 GLU A N 1
ATOM 1276 C CA . GLU A 1 157 ? -13.542 5.703 24.324 1.00 90.12 157 GLU A CA 1
ATOM 1277 C C . GLU A 1 157 ? -13.102 4.241 24.167 1.00 90.12 157 GLU A C 1
ATOM 1279 O O . GLU A 1 157 ? -11.902 3.958 24.189 1.00 90.12 157 GLU A O 1
ATOM 1284 N N . ILE A 1 158 ? -14.030 3.309 23.906 1.00 90.25 158 ILE A N 1
ATOM 1285 C CA . ILE A 1 158 ? -13.668 1.928 23.538 1.00 90.25 158 ILE A CA 1
ATOM 1286 C C . ILE A 1 158 ? -12.829 1.912 22.256 1.00 90.25 158 ILE A C 1
ATOM 1288 O O . ILE A 1 158 ? -11.768 1.287 22.222 1.00 90.25 158 ILE A O 1
ATOM 1292 N N . TYR A 1 159 ? -13.288 2.602 21.210 1.00 96.06 159 TYR A N 1
ATOM 1293 C CA . TYR A 1 159 ? -12.572 2.679 19.939 1.00 96.06 159 TYR A CA 1
ATOM 1294 C C . TYR A 1 159 ? -11.161 3.251 20.125 1.00 96.06 159 TYR A C 1
ATOM 1296 O O . TYR A 1 159 ? -10.190 2.631 19.693 1.00 96.06 159 TYR A O 1
ATOM 1304 N N . LYS A 1 160 ? -11.036 4.395 20.815 1.00 95.00 160 LYS A N 1
ATOM 1305 C CA . LYS A 1 160 ? -9.748 5.044 21.101 1.00 95.00 160 LYS A CA 1
ATOM 1306 C C . LYS A 1 160 ? -8.819 4.111 21.867 1.00 95.00 160 LYS A C 1
ATOM 1308 O O . LYS A 1 160 ? -7.661 3.970 21.491 1.00 95.00 160 LYS A O 1
ATOM 1313 N N . THR A 1 161 ? -9.337 3.421 22.884 1.00 89.62 161 THR A N 1
ATOM 1314 C CA . THR A 1 161 ? -8.565 2.455 23.680 1.00 89.62 161 THR A CA 1
ATOM 1315 C C . THR A 1 161 ? -7.936 1.373 22.799 1.00 89.62 161 THR A C 1
ATOM 1317 O O . THR A 1 161 ? -6.784 1.001 23.010 1.00 89.62 161 THR A O 1
ATOM 1320 N N . ILE A 1 162 ? -8.667 0.876 21.797 1.00 92.19 162 ILE A N 1
ATOM 1321 C CA . ILE A 1 162 ? -8.169 -0.151 20.874 1.00 92.19 162 ILE A CA 1
ATOM 1322 C C . ILE A 1 162 ? -7.194 0.461 19.857 1.00 92.19 162 ILE A C 1
ATOM 1324 O O . ILE A 1 162 ? -6.049 0.015 19.743 1.00 92.19 162 ILE A O 1
ATOM 1328 N N . MET A 1 163 ? -7.641 1.485 19.129 1.00 95.31 163 MET A N 1
ATOM 1329 C CA . MET A 1 163 ? -6.958 2.021 17.947 1.00 95.31 163 MET A CA 1
ATOM 1330 C C . MET A 1 163 ? -5.743 2.890 18.267 1.00 95.31 163 MET A C 1
ATOM 1332 O O . MET A 1 163 ? -4.870 3.028 17.414 1.00 95.31 163 MET A O 1
ATOM 1336 N N . LEU A 1 164 ? -5.663 3.447 19.479 1.00 95.12 164 LEU A N 1
ATOM 1337 C CA . LEU A 1 164 ? -4.523 4.239 19.960 1.00 95.12 164 LEU A CA 1
ATOM 1338 C C . LEU A 1 164 ? -3.619 3.457 20.920 1.00 95.12 164 LEU A C 1
ATOM 1340 O O . LEU A 1 164 ? -2.671 4.024 21.468 1.00 95.12 164 LEU A O 1
ATOM 1344 N N . SER A 1 165 ? -3.893 2.164 21.125 1.00 91.56 165 SER A N 1
ATOM 1345 C CA . SER A 1 165 ? -3.022 1.291 21.911 1.00 91.56 165 SER A CA 1
ATOM 1346 C C . SER A 1 165 ? -1.630 1.187 21.284 1.00 91.56 165 SER A C 1
ATOM 1348 O O . SER A 1 165 ? -1.487 1.200 20.060 1.00 91.56 165 SER A O 1
ATOM 1350 N N . ASP A 1 166 ? -0.597 0.985 22.105 1.00 90.69 166 ASP A N 1
ATOM 1351 C CA . ASP A 1 166 ? 0.779 0.840 21.605 1.00 90.69 166 ASP A CA 1
ATOM 1352 C C . ASP A 1 166 ? 0.927 -0.335 20.621 1.00 90.69 166 ASP A C 1
ATOM 1354 O O . ASP A 1 166 ? 1.794 -0.330 19.753 1.00 90.69 166 ASP A O 1
ATOM 1358 N N . LEU A 1 167 ? 0.074 -1.360 20.718 1.00 88.25 167 LEU A N 1
ATOM 1359 C CA . LEU A 1 167 ? 0.121 -2.539 19.854 1.00 88.25 167 LEU A CA 1
ATOM 1360 C C . LEU A 1 167 ? -0.371 -2.149 18.471 1.00 88.25 167 LEU A C 1
ATOM 1362 O O . LEU A 1 167 ? 0.256 -2.523 17.485 1.00 88.25 167 LEU A O 1
ATOM 1366 N N . MET A 1 168 ? -1.449 -1.367 18.413 1.00 92.75 168 MET A N 1
ATOM 1367 C CA . MET A 1 168 ? -1.951 -0.849 17.155 1.00 92.75 168 MET A CA 1
ATOM 1368 C C . MET A 1 168 ? -0.992 0.185 16.553 1.00 92.75 168 MET A C 1
ATOM 1370 O O . MET A 1 168 ? -0.692 0.103 15.367 1.00 92.75 168 MET A O 1
ATOM 1374 N N . LYS A 1 169 ? -0.401 1.068 17.372 1.00 93.75 169 LYS A N 1
ATOM 1375 C CA . LYS A 1 169 ? 0.652 2.002 16.929 1.00 93.75 169 LYS A CA 1
ATOM 1376 C C . LYS A 1 169 ? 1.836 1.274 16.284 1.00 93.75 169 LYS A C 1
ATOM 1378 O O . LYS A 1 169 ? 2.230 1.611 15.173 1.00 93.75 169 LYS A O 1
ATOM 1383 N N . ASN A 1 170 ? 2.312 0.192 16.901 1.00 91.75 170 ASN A N 1
ATOM 1384 C CA . ASN A 1 170 ? 3.349 -0.662 16.314 1.00 91.75 170 ASN A CA 1
ATOM 1385 C C . ASN A 1 170 ? 2.923 -1.308 14.980 1.00 91.75 170 ASN A C 1
ATOM 1387 O O . ASN A 1 170 ? 3.778 -1.621 14.152 1.00 91.75 170 ASN A O 1
ATOM 1391 N N . GLN A 1 171 ? 1.631 -1.583 14.773 1.00 91.44 171 GLN A N 1
ATOM 1392 C CA . GLN A 1 171 ? 1.135 -2.087 13.489 1.00 91.44 171 GLN A CA 1
ATOM 1393 C C . GLN A 1 171 ? 1.140 -0.977 12.427 1.00 91.44 171 GLN A C 1
ATOM 1395 O O . GLN A 1 171 ? 1.604 -1.217 11.315 1.00 91.44 171 GLN A O 1
ATOM 1400 N N . TYR A 1 172 ? 0.714 0.241 12.775 1.00 94.06 172 TYR A N 1
ATOM 1401 C CA . TYR A 1 172 ? 0.772 1.400 11.879 1.00 94.06 172 TYR A CA 1
ATOM 1402 C C . TYR A 1 172 ? 2.198 1.699 11.408 1.00 94.06 172 TYR A C 1
ATOM 1404 O O . TYR A 1 172 ? 2.419 1.825 10.208 1.00 94.06 172 TYR A O 1
ATOM 1412 N N . GLU A 1 173 ? 3.173 1.712 12.322 1.00 92.88 173 GLU A N 1
ATOM 1413 C CA . GLU A 1 173 ? 4.587 1.940 11.988 1.00 92.88 173 GLU A CA 1
ATOM 1414 C C . GLU A 1 173 ? 5.125 0.896 10.998 1.00 92.88 173 GLU A C 1
ATOM 1416 O O . GLU A 1 173 ? 5.865 1.219 10.069 1.00 92.88 173 GLU A O 1
ATOM 1421 N N . LYS A 1 174 ? 4.738 -0.377 11.159 1.00 92.31 174 LYS A N 1
ATOM 1422 C CA . LYS A 1 174 ? 5.123 -1.432 10.209 1.00 92.31 174 LYS A CA 1
ATOM 1423 C C . LYS A 1 174 ? 4.508 -1.211 8.834 1.00 92.31 174 LYS A C 1
ATOM 1425 O O . LYS A 1 174 ? 5.183 -1.474 7.838 1.00 92.31 174 LYS A O 1
ATOM 1430 N N . ILE A 1 175 ? 3.247 -0.779 8.776 1.00 92.75 175 ILE A N 1
ATOM 1431 C CA . ILE A 1 175 ? 2.584 -0.488 7.505 1.00 92.7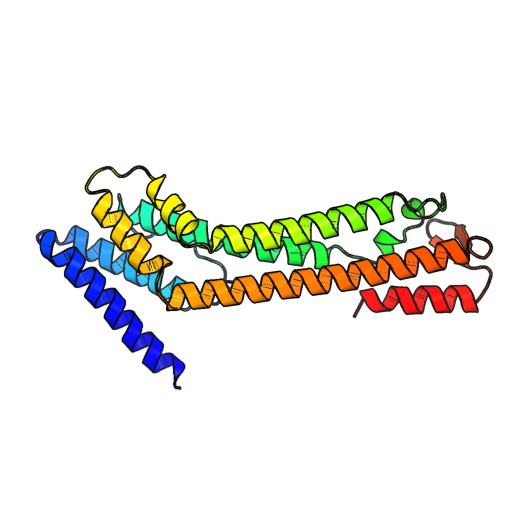5 175 ILE A CA 1
ATOM 1432 C C . ILE A 1 175 ? 3.253 0.711 6.832 1.00 92.75 175 ILE A C 1
ATOM 1434 O O . ILE A 1 175 ? 3.633 0.596 5.672 1.00 92.75 175 ILE A O 1
ATOM 1438 N N . GLU A 1 176 ? 3.500 1.802 7.557 1.00 94.94 176 GLU A N 1
ATOM 1439 C CA . GLU A 1 176 ? 4.198 2.980 7.030 1.00 94.94 176 GLU A CA 1
ATOM 1440 C C . GLU A 1 176 ? 5.567 2.608 6.442 1.00 94.94 176 GLU A C 1
ATOM 1442 O O . GLU A 1 176 ? 5.854 2.925 5.289 1.00 94.94 176 GLU A O 1
ATOM 1447 N N . GLN A 1 177 ? 6.375 1.832 7.174 1.00 95.06 177 GLN A N 1
ATOM 1448 C CA . GLN A 1 177 ? 7.672 1.348 6.684 1.00 95.06 177 GLN A CA 1
ATOM 1449 C C . GLN A 1 177 ? 7.549 0.481 5.423 1.00 95.06 177 GLN A C 1
ATOM 1451 O O . GLN A 1 177 ? 8.456 0.459 4.589 1.00 95.06 177 GLN A O 1
ATOM 1456 N N . LYS A 1 178 ? 6.466 -0.289 5.285 1.00 94.06 178 LYS A N 1
ATOM 1457 C CA . LYS A 1 178 ? 6.206 -1.117 4.099 1.00 94.06 178 LYS A CA 1
ATOM 1458 C C . LYS A 1 178 ? 5.786 -0.270 2.903 1.00 94.06 178 LYS A C 1
ATOM 1460 O O . LYS A 1 178 ? 6.303 -0.499 1.813 1.00 94.06 178 LYS A O 1
ATOM 1465 N N . VAL A 1 179 ? 4.914 0.713 3.116 1.00 95.12 179 VAL A N 1
ATOM 1466 C CA . VAL A 1 179 ? 4.500 1.699 2.107 1.00 95.12 179 VAL A CA 1
ATOM 1467 C C . VAL A 1 179 ? 5.716 2.483 1.608 1.00 95.12 179 VAL A C 1
ATOM 1469 O O . VAL A 1 179 ? 5.917 2.592 0.401 1.00 95.12 179 VAL A O 1
ATOM 1472 N N . GLU A 1 180 ? 6.581 2.947 2.514 1.00 96.56 180 GLU A N 1
ATOM 1473 C CA . GLU A 1 180 ? 7.801 3.682 2.162 1.00 96.56 180 GLU A CA 1
ATOM 1474 C C . GLU A 1 180 ? 8.763 2.831 1.324 1.00 96.56 180 GLU A C 1
ATOM 1476 O O . GLU A 1 180 ? 9.156 3.246 0.234 1.00 96.56 180 GLU A O 1
ATOM 1481 N N . LYS A 1 181 ? 9.045 1.591 1.748 1.00 96.00 181 LYS A N 1
ATOM 1482 C CA . LYS A 1 181 ? 9.885 0.660 0.973 1.00 96.00 181 LYS A CA 1
ATOM 1483 C C . LYS A 1 181 ? 9.298 0.323 -0.394 1.00 96.00 181 LYS A C 1
ATOM 1485 O O . LYS A 1 181 ? 10.043 0.222 -1.364 1.00 96.00 181 LYS A O 1
ATOM 1490 N N . SER A 1 182 ? 7.983 0.130 -0.480 1.00 95.75 182 SER A N 1
ATOM 1491 C CA . SER A 1 182 ? 7.313 -0.152 -1.752 1.00 95.75 182 SER A CA 1
ATOM 1492 C C . SER A 1 182 ? 7.402 1.046 -2.701 1.00 95.75 182 SER A C 1
ATOM 1494 O O . SER A 1 182 ? 7.692 0.882 -3.886 1.00 95.75 182 SER A O 1
ATOM 1496 N N . LYS A 1 183 ? 7.250 2.270 -2.177 1.00 97.38 183 LYS A N 1
ATOM 1497 C CA . LYS A 1 183 ? 7.438 3.510 -2.941 1.00 97.38 183 LYS A CA 1
ATOM 1498 C C . LYS A 1 183 ? 8.885 3.668 -3.412 1.00 97.38 183 LYS A C 1
ATOM 1500 O O . LYS A 1 183 ? 9.108 4.098 -4.538 1.00 97.38 183 LYS A O 1
ATOM 1505 N N . ASP A 1 184 ? 9.867 3.374 -2.565 1.00 97.50 184 ASP A N 1
ATOM 1506 C CA . ASP A 1 184 ? 11.281 3.442 -2.954 1.00 97.50 184 ASP A CA 1
ATOM 1507 C C . ASP A 1 184 ? 11.587 2.454 -4.083 1.00 97.50 184 ASP A C 1
ATOM 1509 O O . ASP A 1 184 ? 12.117 2.864 -5.112 1.00 97.50 184 ASP A O 1
ATOM 1513 N N . LYS A 1 185 ? 11.113 1.206 -3.968 1.00 96.06 185 LYS A N 1
ATOM 1514 C CA . LYS A 1 185 ? 11.199 0.218 -5.053 1.00 96.06 185 LYS A CA 1
ATOM 1515 C C . LYS A 1 185 ? 10.555 0.728 -6.348 1.00 96.06 185 LYS A C 1
ATOM 1517 O O . LYS A 1 185 ? 11.153 0.614 -7.415 1.00 96.06 185 LYS A O 1
ATOM 1522 N N . LEU A 1 186 ? 9.372 1.339 -6.257 1.00 97.31 186 LEU A N 1
ATOM 1523 C CA . LEU A 1 186 ? 8.696 1.931 -7.413 1.00 97.31 186 LEU A CA 1
ATOM 1524 C C . LEU A 1 186 ? 9.568 3.007 -8.066 1.00 97.31 186 LEU A C 1
ATOM 1526 O O . LEU A 1 186 ? 9.685 3.067 -9.286 1.00 97.31 186 LEU A O 1
ATOM 1530 N N . TYR A 1 187 ? 10.206 3.857 -7.266 1.00 97.56 187 TYR A N 1
ATOM 1531 C CA . TYR A 1 187 ? 11.039 4.946 -7.770 1.00 97.56 187 TYR A CA 1
ATOM 1532 C C . TYR A 1 187 ? 12.328 4.440 -8.417 1.00 97.56 187 TYR A C 1
ATOM 1534 O O . TYR A 1 187 ? 12.744 5.000 -9.437 1.00 97.56 187 TYR A O 1
ATOM 1542 N N . ASP A 1 188 ? 12.929 3.388 -7.869 1.00 96.38 188 ASP A N 1
ATOM 1543 C CA . ASP A 1 188 ? 14.085 2.717 -8.461 1.00 96.38 188 ASP A CA 1
ATOM 1544 C C . ASP A 1 188 ? 13.707 2.111 -9.822 1.00 96.38 188 ASP A C 1
ATOM 1546 O O . ASP A 1 188 ? 14.341 2.413 -10.837 1.00 96.38 188 ASP A O 1
ATOM 1550 N N . ASN A 1 189 ? 12.584 1.391 -9.886 1.00 96.06 189 ASN A N 1
ATOM 1551 C CA . ASN A 1 189 ? 12.042 0.822 -11.122 1.00 96.06 189 ASN A CA 1
ATOM 1552 C C . ASN A 1 189 ? 11.751 1.894 -12.190 1.00 96.06 189 ASN A C 1
ATOM 1554 O O . ASN A 1 189 ? 12.160 1.780 -13.348 1.00 96.06 189 ASN A O 1
ATOM 1558 N N . LEU A 1 190 ? 11.108 3.000 -11.808 1.00 97.06 190 LEU A N 1
ATOM 1559 C CA . LEU A 1 190 ? 10.858 4.129 -12.711 1.00 97.06 190 LEU A CA 1
ATOM 1560 C C . LEU A 1 190 ? 12.155 4.834 -13.146 1.00 97.06 190 LEU A C 1
ATOM 1562 O O . LEU A 1 190 ? 12.216 5.421 -14.229 1.00 97.06 190 LEU A O 1
ATOM 1566 N N . THR A 1 191 ? 13.209 4.776 -12.331 1.00 96.69 191 THR A N 1
ATOM 1567 C CA . THR A 1 191 ? 14.536 5.291 -12.692 1.00 96.69 191 THR A CA 1
ATOM 1568 C C . THR A 1 191 ? 15.201 4.410 -13.747 1.00 96.69 191 THR A C 1
ATOM 1570 O O . THR A 1 191 ? 15.741 4.946 -14.716 1.00 96.69 191 THR A O 1
ATOM 1573 N N . ILE A 1 192 ? 15.089 3.083 -13.634 1.00 96.19 192 ILE A N 1
ATOM 1574 C CA . ILE A 1 192 ? 15.540 2.134 -14.665 1.00 96.19 192 ILE A CA 1
ATOM 1575 C C . ILE A 1 192 ? 14.822 2.406 -15.993 1.00 96.19 192 ILE A C 1
ATOM 1577 O O . ILE A 1 192 ? 15.469 2.525 -17.040 1.00 96.19 192 ILE A O 1
ATOM 1581 N N . ILE A 1 193 ? 13.501 2.612 -15.958 1.00 96.50 193 ILE A N 1
ATOM 1582 C CA . ILE A 1 193 ? 12.716 2.996 -17.142 1.00 96.50 193 ILE A CA 1
ATOM 1583 C C . ILE A 1 193 ? 13.222 4.327 -17.719 1.00 96.50 193 ILE A C 1
ATOM 1585 O O . ILE A 1 193 ? 13.475 4.427 -18.919 1.00 96.50 193 ILE A O 1
ATOM 1589 N N . SER A 1 194 ? 13.438 5.347 -16.884 1.00 96.81 194 SER A N 1
ATOM 1590 C CA . SER A 1 194 ? 13.960 6.644 -17.338 1.00 96.81 194 SER A CA 1
ATOM 1591 C C . SER A 1 194 ? 15.340 6.523 -17.999 1.00 96.81 194 SER A C 1
ATOM 1593 O O . SER A 1 194 ? 15.592 7.140 -19.035 1.00 96.81 194 SER A O 1
ATOM 1595 N N . ASN A 1 195 ? 16.231 5.704 -17.439 1.00 96.88 195 ASN A N 1
ATOM 1596 C CA . ASN A 1 195 ? 17.566 5.472 -17.989 1.00 96.88 195 ASN A CA 1
ATOM 1597 C C . ASN A 1 195 ? 17.506 4.707 -19.317 1.00 96.88 195 ASN A C 1
ATOM 1599 O O . ASN A 1 195 ? 18.171 5.093 -20.279 1.00 96.88 195 ASN A O 1
ATOM 1603 N N . THR A 1 196 ? 16.656 3.683 -19.400 1.00 96.44 196 THR A N 1
ATOM 1604 C CA . THR A 1 196 ? 16.422 2.915 -20.631 1.00 96.44 196 THR A CA 1
ATOM 1605 C C . THR A 1 196 ? 15.838 3.803 -21.735 1.00 96.44 196 THR A C 1
ATOM 1607 O O . THR A 1 196 ? 16.314 3.771 -22.872 1.00 96.44 196 THR A O 1
ATOM 1610 N N . LYS A 1 197 ? 14.878 4.678 -21.398 1.00 96.38 197 LYS A N 1
ATOM 1611 C CA . LYS A 1 197 ? 14.348 5.705 -22.307 1.00 96.38 197 LYS A CA 1
ATOM 1612 C C . LYS A 1 197 ? 15.474 6.600 -22.842 1.00 96.38 197 LYS A C 1
ATOM 1614 O O . LYS A 1 197 ? 15.653 6.689 -24.056 1.00 96.38 197 LYS A O 1
ATOM 1619 N N . LYS A 1 198 ? 16.270 7.217 -21.959 1.00 97.06 198 LYS A N 1
ATOM 1620 C CA . LYS A 1 198 ? 17.388 8.104 -22.348 1.00 97.06 198 LYS A CA 1
ATOM 1621 C C . LYS A 1 198 ? 18.406 7.403 -23.246 1.00 97.06 198 LYS A C 1
ATOM 1623 O O . LYS A 1 198 ? 18.969 8.019 -24.156 1.00 97.06 198 LYS A O 1
ATOM 1628 N N . TYR A 1 199 ? 18.645 6.116 -22.999 1.00 97.06 199 TYR A N 1
ATOM 1629 C CA . TYR A 1 199 ? 19.520 5.298 -23.828 1.00 97.06 199 TYR A CA 1
ATOM 1630 C C . TYR A 1 199 ? 18.971 5.141 -25.253 1.00 97.06 199 TYR A C 1
ATOM 1632 O O . TYR A 1 199 ? 19.717 5.325 -26.219 1.00 97.06 199 TYR A O 1
ATOM 1640 N N . LEU A 1 200 ? 17.669 4.869 -25.401 1.00 96.25 200 LEU A N 1
ATOM 1641 C CA . LEU A 1 200 ? 17.015 4.814 -26.709 1.00 96.25 200 LEU A CA 1
ATOM 1642 C C . LEU A 1 200 ? 17.031 6.181 -27.410 1.00 96.25 200 LEU A C 1
ATOM 1644 O O . LEU A 1 200 ? 17.378 6.244 -28.587 1.00 96.25 200 LEU A O 1
ATOM 1648 N N . GLU A 1 201 ? 16.735 7.280 -26.717 1.00 96.06 201 GLU A N 1
ATOM 1649 C CA . GLU A 1 201 ? 16.780 8.634 -27.298 1.00 96.06 201 GLU A CA 1
ATOM 1650 C C . GLU A 1 201 ? 18.171 8.971 -27.859 1.00 96.06 201 GLU A C 1
ATOM 1652 O O . GLU A 1 201 ? 18.311 9.376 -29.020 1.00 96.06 201 GLU A O 1
ATOM 1657 N N . SER A 1 202 ? 19.213 8.714 -27.061 1.00 96.94 202 SER A N 1
ATOM 1658 C CA . SER A 1 202 ? 20.613 8.977 -27.422 1.00 96.94 202 SER A CA 1
ATOM 1659 C C . SER A 1 202 ? 21.079 8.149 -28.623 1.00 96.94 202 SER A C 1
ATOM 1661 O O . SER A 1 202 ? 21.935 8.586 -29.390 1.00 96.94 202 SER A O 1
ATOM 1663 N N . ASN A 1 203 ? 20.483 6.971 -28.820 1.00 96.25 203 ASN A N 1
ATOM 1664 C CA . ASN A 1 203 ? 20.807 6.042 -29.900 1.00 96.25 203 ASN A CA 1
ATOM 1665 C C . ASN A 1 203 ? 19.706 5.953 -30.964 1.00 96.25 203 ASN A C 1
ATOM 1667 O O . ASN A 1 203 ? 19.649 4.983 -31.717 1.00 96.25 203 ASN A O 1
ATOM 1671 N N . SER A 1 204 ? 18.855 6.977 -31.071 1.00 95.06 204 SER A N 1
ATOM 1672 C CA . SER A 1 204 ? 17.682 7.020 -31.958 1.00 95.06 204 SER A CA 1
ATOM 1673 C C . SER A 1 204 ? 17.960 6.714 -33.431 1.00 95.06 204 SER A C 1
ATOM 1675 O O . SER A 1 204 ? 17.051 6.305 -34.148 1.00 95.06 204 SER A O 1
ATOM 1677 N N . LYS A 1 205 ? 19.192 6.884 -33.917 1.00 95.44 205 LYS A N 1
ATOM 1678 C CA . LYS A 1 205 ? 19.580 6.540 -35.298 1.00 95.44 205 LYS A CA 1
ATOM 1679 C C . LYS A 1 205 ? 19.799 5.040 -35.515 1.00 95.44 205 LYS A C 1
ATOM 1681 O O . LYS A 1 205 ? 19.723 4.586 -36.650 1.00 95.44 205 LYS A O 1
ATOM 1686 N N . TYR A 1 206 ? 20.057 4.292 -34.447 1.00 95.62 206 TYR A N 1
ATOM 1687 C CA . TYR A 1 206 ? 20.470 2.887 -34.484 1.00 95.62 206 TYR A CA 1
ATOM 1688 C C . TYR A 1 206 ? 19.344 1.916 -34.139 1.00 95.62 206 TYR A C 1
ATOM 1690 O O . TYR A 1 206 ? 19.585 0.717 -34.003 1.00 95.62 206 TYR A O 1
ATOM 1698 N N . TRP A 1 207 ? 18.113 2.411 -34.015 1.00 95.44 207 TRP A N 1
ATOM 1699 C CA . TRP A 1 207 ? 16.939 1.569 -33.857 1.00 95.44 207 TRP A CA 1
ATOM 1700 C C . TRP A 1 207 ? 15.706 2.150 -34.550 1.00 95.44 207 TRP A C 1
ATOM 1702 O O . TRP A 1 207 ? 15.578 3.353 -34.817 1.00 95.44 207 TRP A O 1
ATOM 1712 N N . SER A 1 208 ? 14.785 1.246 -34.844 1.00 94.75 208 SER A N 1
ATOM 1713 C CA . SER A 1 208 ? 13.451 1.522 -35.362 1.00 94.75 208 SER A CA 1
ATOM 1714 C C . SER A 1 208 ? 12.470 0.514 -34.778 1.00 94.75 208 SER A C 1
ATOM 1716 O O . SER A 1 208 ? 12.870 -0.450 -34.130 1.00 94.75 208 SER A O 1
ATOM 1718 N N . THR A 1 209 ? 11.185 0.694 -35.036 1.00 93.38 209 THR A N 1
ATOM 1719 C CA . THR A 1 209 ? 10.186 -0.346 -34.801 1.00 93.38 209 THR A CA 1
ATOM 1720 C C . THR A 1 209 ? 9.940 -1.116 -36.100 1.00 93.38 209 THR A C 1
ATOM 1722 O O . THR A 1 209 ? 9.973 -0.548 -37.192 1.00 93.38 209 THR A O 1
ATOM 1725 N N . LYS A 1 210 ? 9.768 -2.435 -36.012 1.00 89.69 210 LYS A N 1
ATOM 1726 C CA . LYS A 1 210 ? 9.397 -3.307 -37.133 1.00 89.69 210 LYS A CA 1
ATOM 1727 C C . LYS A 1 210 ? 8.575 -4.476 -36.604 1.00 89.69 210 LYS A C 1
ATOM 1729 O O . LYS A 1 210 ? 8.949 -5.073 -35.599 1.00 89.69 210 LYS A O 1
ATOM 1734 N N . ASP A 1 211 ? 7.456 -4.784 -37.259 1.00 86.00 211 ASP A N 1
ATOM 1735 C CA . ASP A 1 211 ? 6.555 -5.885 -36.880 1.00 86.00 211 ASP A CA 1
ATOM 1736 C C . ASP A 1 211 ? 6.151 -5.844 -35.388 1.00 86.00 211 ASP A C 1
ATOM 1738 O O . ASP A 1 211 ? 6.111 -6.863 -34.698 1.00 86.00 211 ASP A O 1
ATOM 1742 N N . GLY A 1 212 ? 5.908 -4.633 -34.867 1.00 83.25 212 GLY A N 1
ATOM 1743 C CA . GLY A 1 212 ? 5.535 -4.407 -33.467 1.00 83.25 212 GLY A CA 1
ATOM 1744 C C . GLY A 1 212 ? 6.675 -4.559 -32.450 1.00 83.25 212 GLY A C 1
ATOM 1745 O O . GLY A 1 212 ? 6.410 -4.563 -31.250 1.00 83.25 212 GLY A O 1
ATOM 1746 N N . LYS A 1 213 ? 7.934 -4.667 -32.893 1.00 86.12 213 LYS A N 1
ATOM 1747 C CA . LYS A 1 213 ? 9.111 -4.854 -32.028 1.00 86.12 213 LYS A CA 1
ATOM 1748 C C . LYS A 1 213 ? 10.184 -3.803 -32.272 1.00 86.12 213 LYS A C 1
ATOM 1750 O O . LYS A 1 213 ? 10.287 -3.253 -33.366 1.00 86.12 213 LYS A O 1
ATOM 1755 N N . LEU A 1 214 ? 11.023 -3.570 -31.265 1.00 91.38 214 LEU A N 1
ATOM 1756 C CA . LEU A 1 214 ? 12.261 -2.811 -31.421 1.00 91.38 214 LEU A CA 1
ATOM 1757 C C . LEU A 1 214 ? 13.259 -3.604 -32.273 1.00 91.38 214 LEU A C 1
ATOM 1759 O O . LEU A 1 214 ? 13.587 -4.752 -31.978 1.00 91.38 214 LEU A O 1
ATOM 1763 N N . PHE A 1 215 ? 13.745 -2.972 -33.335 1.00 93.31 215 PHE A N 1
ATOM 1764 C CA . PHE A 1 215 ? 14.785 -3.483 -34.211 1.00 93.31 215 PHE A CA 1
ATOM 1765 C C . PHE A 1 215 ? 16.026 -2.604 -34.083 1.00 93.31 215 PHE A C 1
ATOM 1767 O O . PHE A 1 215 ? 15.971 -1.404 -34.351 1.00 93.31 215 PHE A O 1
ATOM 1774 N N . PHE A 1 216 ? 17.147 -3.211 -33.702 1.00 95.69 216 PHE A N 1
ATOM 1775 C CA . PHE A 1 216 ? 18.429 -2.535 -33.535 1.00 95.69 216 PHE A CA 1
ATOM 1776 C C . PHE A 1 216 ? 19.349 -2.840 -34.717 1.00 95.69 216 PHE A C 1
ATOM 1778 O O . PHE A 1 216 ? 19.492 -3.989 -35.129 1.00 95.69 216 PHE A O 1
ATOM 1785 N N . GLN A 1 217 ? 19.985 -1.801 -35.251 1.00 93.69 217 GLN A N 1
ATOM 1786 C CA . GLN A 1 217 ? 20.941 -1.899 -36.359 1.00 93.69 217 GLN A CA 1
ATOM 1787 C C . GLN A 1 217 ? 22.373 -2.171 -35.872 1.00 93.69 217 GLN A C 1
ATOM 1789 O O . GLN A 1 217 ? 23.225 -2.564 -36.663 1.00 93.69 217 GLN A O 1
ATOM 1794 N N . ASP A 1 218 ? 22.629 -1.972 -34.577 1.00 94.62 218 ASP A N 1
ATOM 1795 C CA . ASP A 1 218 ? 23.924 -2.161 -33.928 1.00 94.62 218 ASP A CA 1
ATOM 1796 C C . ASP A 1 218 ? 23.770 -3.087 -32.709 1.00 94.62 218 ASP A C 1
ATOM 1798 O O . ASP A 1 218 ? 22.915 -2.875 -31.842 1.00 94.62 218 ASP A O 1
ATOM 1802 N N . ILE A 1 219 ? 24.605 -4.129 -32.651 1.00 95.25 219 ILE A N 1
ATOM 1803 C CA . ILE A 1 219 ? 24.567 -5.159 -31.606 1.00 95.25 219 ILE A CA 1
ATOM 1804 C C . ILE A 1 219 ? 24.943 -4.618 -30.221 1.00 95.25 219 ILE A C 1
ATOM 1806 O O . ILE A 1 219 ? 24.394 -5.073 -29.216 1.00 95.25 219 ILE A O 1
ATOM 1810 N N . ASN A 1 220 ? 25.838 -3.633 -30.146 1.00 96.44 220 ASN A N 1
ATOM 1811 C CA . ASN A 1 220 ? 26.235 -3.004 -28.890 1.00 96.44 220 ASN A CA 1
ATOM 1812 C C . ASN A 1 220 ? 25.081 -2.173 -28.333 1.00 96.44 220 ASN A C 1
ATOM 1814 O O . ASN A 1 220 ? 24.832 -2.210 -27.130 1.00 96.44 220 ASN A O 1
ATOM 1818 N N . ILE A 1 221 ? 24.336 -1.488 -29.211 1.00 96.50 221 ILE A N 1
ATOM 1819 C CA . ILE A 1 221 ? 23.140 -0.734 -28.816 1.00 96.50 221 ILE A CA 1
ATOM 1820 C C . ILE A 1 221 ? 22.041 -1.674 -28.325 1.00 96.50 221 ILE A C 1
ATOM 1822 O O . ILE A 1 221 ? 21.456 -1.446 -27.268 1.00 96.50 221 ILE A O 1
ATOM 1826 N N . MET A 1 222 ? 21.800 -2.770 -29.045 1.00 96.00 222 MET A N 1
ATOM 1827 C CA . MET A 1 222 ? 20.856 -3.801 -28.613 1.00 96.00 222 MET A CA 1
ATOM 1828 C C . MET A 1 222 ? 21.223 -4.355 -27.229 1.00 96.00 222 MET A C 1
ATOM 1830 O O . MET A 1 222 ? 20.376 -4.444 -26.345 1.00 96.00 222 MET A O 1
ATOM 1834 N N . THR A 1 223 ? 22.498 -4.700 -27.035 1.00 96.12 223 THR A N 1
ATOM 1835 C CA . THR A 1 223 ? 23.002 -5.260 -25.774 1.00 96.12 223 THR A CA 1
ATOM 1836 C C . THR A 1 223 ? 22.862 -4.263 -24.627 1.00 96.12 223 THR A C 1
ATOM 1838 O O . THR A 1 223 ? 22.372 -4.624 -23.562 1.00 96.12 223 THR A O 1
ATOM 1841 N N . GLY A 1 224 ? 23.232 -2.996 -24.841 1.00 96.25 224 GLY A N 1
ATOM 1842 C CA . GLY A 1 224 ? 23.090 -1.949 -23.828 1.00 96.25 224 GLY A CA 1
ATOM 1843 C C . GLY A 1 224 ? 21.635 -1.699 -23.429 1.00 96.25 224 GLY A C 1
ATOM 1844 O O . GLY A 1 224 ? 21.351 -1.566 -22.241 1.00 96.25 224 GLY A O 1
ATOM 1845 N N . TYR A 1 225 ? 20.710 -1.719 -24.396 1.00 95.56 225 TYR A N 1
ATOM 1846 C CA . TYR A 1 225 ? 19.276 -1.624 -24.123 1.00 95.56 225 TYR A CA 1
ATOM 1847 C C . TYR A 1 225 ? 18.786 -2.782 -23.248 1.00 95.56 225 TYR A C 1
ATOM 1849 O O . TYR A 1 225 ? 18.171 -2.533 -22.215 1.00 95.56 225 TYR A O 1
ATOM 1857 N N . TYR A 1 226 ? 19.077 -4.034 -23.619 1.00 93.75 226 TYR A N 1
ATOM 1858 C CA . TYR A 1 226 ? 18.608 -5.186 -22.844 1.00 93.75 226 TYR A CA 1
ATOM 1859 C C . TYR A 1 226 ? 19.263 -5.281 -21.464 1.00 93.75 226 TYR A C 1
ATOM 1861 O O . TYR A 1 226 ? 18.595 -5.705 -20.529 1.00 93.75 226 TYR A O 1
ATOM 1869 N N . ASN A 1 227 ? 20.516 -4.846 -21.302 1.00 94.06 227 ASN A N 1
ATOM 1870 C CA . ASN A 1 227 ? 21.152 -4.794 -19.985 1.00 94.06 227 ASN A CA 1
ATOM 1871 C C . ASN A 1 227 ? 20.401 -3.856 -19.034 1.00 94.06 227 ASN A C 1
ATOM 1873 O O . ASN A 1 227 ? 20.051 -4.284 -17.944 1.00 94.06 227 ASN A O 1
ATOM 1877 N N . LEU A 1 228 ? 20.096 -2.627 -19.469 1.00 93.88 228 LEU A N 1
ATOM 1878 C CA . LEU A 1 228 ? 19.323 -1.672 -18.665 1.00 93.88 228 LEU A CA 1
ATOM 1879 C C . LEU A 1 228 ? 17.892 -2.163 -18.428 1.00 93.88 228 LEU A C 1
ATOM 1881 O O . LEU A 1 228 ? 17.383 -2.106 -17.317 1.00 93.88 228 LEU A O 1
ATOM 1885 N N . ARG A 1 229 ? 17.242 -2.668 -19.479 1.00 90.25 229 ARG A N 1
ATOM 1886 C CA . ARG A 1 229 ? 15.861 -3.152 -19.421 1.00 90.25 229 ARG A CA 1
ATOM 1887 C C . ARG A 1 229 ? 15.700 -4.286 -18.405 1.00 90.25 229 ARG A C 1
ATOM 1889 O O . ARG A 1 229 ? 14.759 -4.262 -17.622 1.00 90.25 229 ARG A O 1
ATOM 1896 N N . ASN A 1 230 ? 16.610 -5.259 -18.425 1.00 89.50 230 ASN A N 1
ATOM 1897 C CA . ASN A 1 230 ? 16.527 -6.450 -17.583 1.00 89.50 230 ASN A CA 1
ATOM 1898 C C . ASN A 1 230 ? 16.807 -6.155 -16.099 1.00 89.50 230 ASN A C 1
ATOM 1900 O O . ASN A 1 230 ? 16.541 -7.015 -15.268 1.00 89.50 230 ASN A O 1
ATOM 1904 N N . GLU A 1 231 ? 17.303 -4.962 -15.746 1.00 88.81 231 GLU A N 1
ATOM 1905 C CA . GLU A 1 231 ? 17.363 -4.520 -14.345 1.00 88.81 231 GLU A CA 1
ATOM 1906 C C . GLU A 1 231 ? 15.958 -4.344 -13.737 1.00 88.81 231 GLU A C 1
ATOM 1908 O O . GLU A 1 231 ? 15.829 -4.405 -12.521 1.00 88.81 231 GLU A O 1
ATOM 1913 N N . LEU A 1 232 ? 14.910 -4.157 -14.558 1.00 84.56 232 LEU A N 1
ATOM 1914 C CA . LEU A 1 232 ? 13.517 -4.029 -14.100 1.00 84.56 232 LEU A CA 1
ATOM 1915 C C . LEU A 1 232 ? 12.870 -5.380 -13.732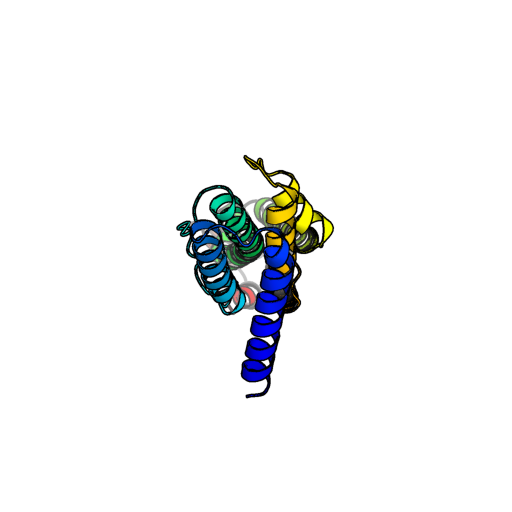 1.00 84.56 232 LEU A C 1
ATOM 1917 O O . LEU A 1 232 ? 11.915 -5.410 -12.962 1.00 84.56 232 LEU A O 1
ATOM 1921 N N . ASP A 1 233 ? 13.376 -6.484 -14.290 1.00 66.50 233 ASP A N 1
ATOM 1922 C CA . ASP A 1 233 ? 12.812 -7.836 -14.144 1.00 66.50 233 ASP A CA 1
ATOM 1923 C C . ASP A 1 233 ? 13.432 -8.629 -12.961 1.00 66.50 233 ASP A C 1
ATOM 1925 O O . ASP A 1 233 ? 13.181 -9.831 -12.823 1.00 66.50 233 ASP A O 1
ATOM 1929 N N . ILE A 1 234 ? 14.258 -7.979 -12.123 1.00 52.12 234 ILE A N 1
ATOM 1930 C CA . ILE A 1 234 ? 14.972 -8.550 -10.956 1.00 52.12 234 ILE A CA 1
ATOM 1931 C C . ILE A 1 234 ? 14.417 -7.957 -9.655 1.00 52.12 234 ILE A C 1
ATOM 1933 O O . ILE A 1 234 ? 14.198 -8.742 -8.700 1.00 52.12 234 ILE A O 1
#